Protein AF-Q021H0-F1 (afdb_monomer)

Sequence (237 aa):
MLVILKKLATLLGGALLFTTAAFAQTQTDKGGGNVQPPHAKPQGYSLEKMAELLAQFGTSGNNPQYYPKTPFQVLYGDPSVTTVTGKVCPDPPGGTGILVSGGKTFVVKPGTEFFVPIAGFDDSPPVVGTFPSQSKDAADYVFGTNDYWARGYTIIVDGDTTAVGPEFLAGPVVTPPLSDGGGTHIIQLGVFLTPMTAGTHLVTIQGEIASNSVLLATGLSCIDEKFTYTVQVVPSH

Nearest PDB structures (foldseek):
  7djl-assembly3_B  TM=4.053E-01  e=9.838E-03  Arabidopsis thaliana
  7djl-assembly1_C  TM=3.975E-01  e=1.045E-02  Arabidopsis thaliana
  7djl-assembly2_A  TM=3.915E-01  e=1.111E-02  Arabidopsis thaliana
  4q52-assembly1_D  TM=3.025E-01  e=4.781E-02  Chitinophaga pinensis DSM 2588
  4we2-assembly1_A  TM=3.204E-01  e=2.789E-01  Escherichia coli

Foldseek 3Di:
DVLLLLVPPDDDDDDDDDDDDDDDDDDDDQFFFDWDFQQDQVVHHHLQNVQQLCQQCVNQVNDPVSNGDDLADEWDFDPVFWDKDWDQDVVVGRFIEIEIEGEEEAEAAFFHKHKYFQDKAFPAPPHQDDDDPDLVCVQCQCCNQAGFVKDPKWKAKQNDIDDFHSSQKYDQHAYQQYPNHGTGGMIIRMTIIGTGHADKMKIKIWIKTAHPSCCVRNVGRMYIYIYIYIYHHHYDD

Secondary structure (DSSP, 8-state):
-HHHHHH-SS--------PPP-------S--B-PBPPTT--GGG--HHHHHHHHHHHHHTTS-GGG----SSEE----GGG-EEEEEEETTTTTEEEEEEEEEEEEEE-TT--EEEEEEEEESSSSPPS---SSGGGHHHHHHSTTTT-EEEEEEEETTEEEE--GGGEEEEEE-SPPTTT---EEEEEEEEEPPBPSEEEEEEEEEEE--HHHHHHHS-SEEEEEEEEEEEEPPP-

Mean predicted aligned error: 6.23 Å

pLDDT: mean 89.14, std 18.56, range [30.78, 98.81]

Structure (mmCIF, N/CA/C/O backbone):
data_AF-Q021H0-F1
#
_entry.id   AF-Q021H0-F1
#
loop_
_atom_site.group_PDB
_atom_site.id
_atom_site.type_symbol
_atom_site.label_atom_id
_atom_site.label_alt_id
_atom_site.label_comp_id
_atom_site.label_asym_id
_atom_site.label_entity_id
_atom_site.label_seq_id
_atom_site.pdbx_PDB_ins_code
_atom_site.Cartn_x
_atom_site.Cartn_y
_atom_site.Cartn_z
_atom_site.occupancy
_atom_site.B_iso_or_equiv
_atom_site.auth_seq_id
_atom_site.auth_comp_id
_atom_site.auth_asym_id
_atom_site.auth_atom_id
_atom_site.pdbx_PDB_model_num
ATOM 1 N N . MET A 1 1 ? -1.519 3.054 -6.450 1.00 47.03 1 MET A N 1
ATOM 2 C CA . MET A 1 1 ? -0.576 4.191 -6.341 1.00 47.03 1 MET A CA 1
ATOM 3 C C . MET A 1 1 ? 0.149 4.465 -7.652 1.00 47.03 1 MET A C 1
ATOM 5 O O . MET A 1 1 ? 0.228 5.620 -8.039 1.00 47.03 1 MET A O 1
ATOM 9 N N . LEU A 1 2 ? 0.537 3.436 -8.417 1.00 46.16 2 LEU A N 1
ATOM 10 C CA . LEU A 1 2 ? 0.967 3.592 -9.818 1.00 46.16 2 LEU A CA 1
ATOM 11 C C . LEU A 1 2 ? -0.083 4.312 -10.703 1.00 46.16 2 LEU A C 1
ATOM 13 O O . LEU A 1 2 ? 0.243 5.077 -11.604 1.00 46.16 2 LEU A O 1
ATOM 17 N N . VAL A 1 3 ? -1.361 4.177 -10.345 1.00 46.06 3 VAL A N 1
ATOM 18 C CA . VAL A 1 3 ? -2.510 4.919 -10.901 1.00 46.06 3 VAL A CA 1
ATOM 19 C C . VAL A 1 3 ? -2.402 6.443 -10.696 1.00 46.06 3 VAL A C 1
ATOM 21 O O . VAL A 1 3 ? -2.879 7.218 -11.524 1.00 46.06 3 VAL A O 1
ATOM 24 N N . ILE A 1 4 ? -1.762 6.896 -9.609 1.00 47.94 4 ILE A N 1
ATOM 25 C CA . ILE A 1 4 ? -1.536 8.323 -9.321 1.00 47.94 4 ILE A CA 1
ATOM 26 C C . ILE A 1 4 ? -0.443 8.870 -10.253 1.00 47.94 4 ILE A C 1
ATOM 28 O O . ILE A 1 4 ? -0.600 9.960 -10.796 1.00 47.94 4 ILE A O 1
ATOM 32 N N . LEU A 1 5 ? 0.591 8.075 -10.549 1.00 47.28 5 LEU A N 1
ATOM 33 C CA . LEU A 1 5 ? 1.628 8.415 -11.530 1.00 47.28 5 LEU A CA 1
ATOM 34 C C . LEU A 1 5 ? 1.081 8.549 -12.960 1.00 47.28 5 LEU A C 1
ATOM 36 O O . LEU A 1 5 ? 1.460 9.489 -13.652 1.00 47.28 5 LEU A O 1
ATOM 40 N N . LYS A 1 6 ? 0.119 7.710 -13.382 1.00 47.31 6 LYS A N 1
ATOM 41 C CA . LYS A 1 6 ? -0.535 7.852 -14.703 1.00 47.31 6 LYS A CA 1
ATOM 42 C C . LYS A 1 6 ? -1.321 9.170 -14.861 1.00 47.31 6 LYS A C 1
ATOM 44 O O . LYS A 1 6 ? -1.542 9.611 -15.985 1.00 47.31 6 LYS A O 1
ATOM 49 N N . LYS A 1 7 ? -1.745 9.813 -13.763 1.00 41.22 7 LYS A N 1
ATOM 50 C CA . LYS A 1 7 ? -2.492 11.090 -13.785 1.00 41.22 7 LYS A CA 1
ATOM 51 C C . LYS A 1 7 ? -1.640 12.324 -13.468 1.00 41.22 7 LYS A C 1
ATOM 53 O O . LYS A 1 7 ? -2.107 13.444 -13.668 1.00 41.22 7 LYS A O 1
ATOM 58 N N . LEU A 1 8 ? -0.395 12.151 -13.030 1.00 40.34 8 LEU A N 1
ATOM 59 C CA . LEU A 1 8 ? 0.520 13.243 -12.686 1.00 40.34 8 LEU A CA 1
ATOM 60 C C . LEU A 1 8 ? 1.316 13.723 -13.913 1.00 40.34 8 LEU A C 1
ATOM 62 O O . LEU A 1 8 ? 2.538 13.658 -13.958 1.00 40.34 8 LEU A O 1
ATOM 66 N N . ALA A 1 9 ? 0.604 14.235 -14.921 1.00 33.75 9 ALA A N 1
ATOM 67 C CA . ALA A 1 9 ? 1.199 14.948 -16.059 1.00 33.75 9 ALA A CA 1
ATOM 68 C C . ALA A 1 9 ? 0.943 16.466 -16.022 1.00 33.75 9 ALA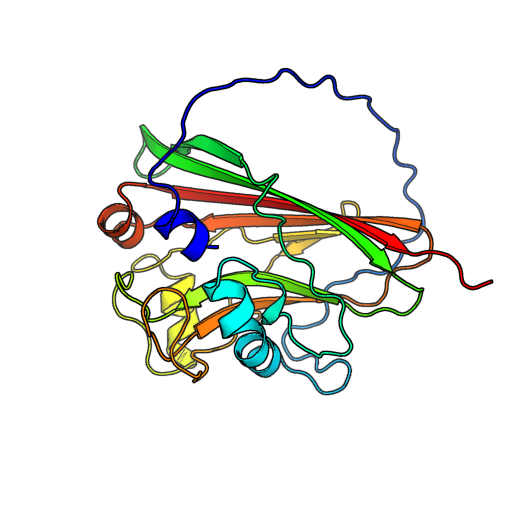 A C 1
ATOM 70 O O . ALA A 1 9 ? 1.206 17.169 -16.997 1.00 33.75 9 ALA A O 1
ATOM 71 N N . THR A 1 10 ? 0.406 17.031 -14.937 1.00 36.72 10 THR A N 1
ATOM 72 C CA . THR A 1 10 ? 0.185 18.483 -14.859 1.00 36.72 10 THR A CA 1
ATOM 73 C C . THR A 1 10 ? 0.193 18.963 -13.411 1.00 36.72 10 THR A C 1
ATOM 75 O O . THR A 1 10 ? -0.495 18.377 -12.586 1.00 36.72 10 THR A O 1
ATOM 78 N N . LEU A 1 11 ? 0.928 20.059 -13.172 1.00 32.53 11 LEU A N 1
ATOM 79 C CA . LEU A 1 11 ? 1.105 20.863 -11.946 1.00 32.53 11 LEU A CA 1
ATOM 80 C C . LEU A 1 11 ? 2.444 20.685 -11.208 1.00 32.53 11 LEU A C 1
ATOM 82 O O . LEU A 1 11 ? 2.622 19.817 -10.363 1.00 32.53 11 LEU A O 1
ATOM 86 N N . LEU A 1 12 ? 3.353 21.627 -11.479 1.00 33.62 12 LEU A N 1
ATOM 87 C CA . LEU A 1 12 ? 4.493 21.992 -10.638 1.00 33.62 12 LEU A CA 1
ATOM 88 C C . LEU A 1 12 ? 4.386 23.491 -10.330 1.00 33.62 12 LEU A C 1
ATOM 90 O O . LEU A 1 12 ? 4.325 24.302 -11.253 1.00 33.62 12 LEU A O 1
ATOM 94 N N . GLY A 1 13 ? 4.387 23.860 -9.047 1.00 30.78 13 GLY A N 1
ATOM 95 C CA . GLY A 1 13 ? 4.574 25.248 -8.619 1.00 30.78 13 GLY A CA 1
ATOM 96 C C . GLY A 1 13 ? 3.986 25.567 -7.247 1.00 30.78 13 GLY A C 1
ATOM 97 O O . GLY A 1 13 ? 2.814 25.909 -7.149 1.00 30.78 13 GLY A O 1
ATOM 98 N N . GLY A 1 14 ? 4.818 25.525 -6.202 1.00 33.00 14 GLY A N 1
ATOM 99 C CA . GLY A 1 14 ? 4.507 26.135 -4.904 1.00 33.00 14 GLY A CA 1
ATOM 100 C C . GLY A 1 14 ? 5.187 25.445 -3.723 1.00 33.00 14 GLY A C 1
ATOM 101 O O . GLY A 1 14 ? 4.711 24.419 -3.253 1.00 33.00 14 GLY A O 1
ATOM 102 N N . ALA A 1 15 ? 6.287 26.014 -3.227 1.00 32.41 15 ALA A N 1
ATOM 103 C CA . ALA A 1 15 ? 6.922 25.581 -1.984 1.00 32.41 15 ALA A CA 1
ATOM 104 C C . ALA A 1 15 ? 6.253 26.275 -0.783 1.00 32.41 15 ALA A C 1
ATOM 106 O O . ALA A 1 15 ? 6.191 27.504 -0.740 1.00 32.41 15 ALA A O 1
ATOM 107 N N . LEU A 1 16 ? 5.783 25.495 0.195 1.00 33.72 16 LEU A N 1
ATOM 108 C CA . LEU A 1 16 ? 5.293 25.982 1.488 1.00 33.72 16 LEU A CA 1
ATOM 109 C C . LEU A 1 16 ? 6.249 25.523 2.600 1.00 33.72 16 LEU A C 1
ATOM 111 O O . LEU A 1 16 ? 6.589 24.344 2.686 1.00 33.72 16 LEU A O 1
ATOM 115 N N . LEU A 1 17 ? 6.675 26.456 3.452 1.00 33.22 17 LEU A N 1
ATOM 116 C CA . LEU A 1 17 ? 7.465 26.192 4.658 1.00 33.22 17 LEU A CA 1
ATOM 117 C C . LEU A 1 17 ? 6.529 25.782 5.804 1.00 33.22 17 LEU A C 1
ATOM 119 O O . LEU A 1 17 ? 5.647 26.553 6.176 1.00 33.22 17 LEU A O 1
ATOM 123 N N . PHE A 1 18 ? 6.751 24.603 6.389 1.00 37.97 18 PHE A N 1
ATOM 124 C CA . PHE A 1 18 ? 6.078 24.156 7.613 1.00 37.97 18 PHE A CA 1
ATOM 125 C C . PHE A 1 18 ? 7.058 24.119 8.790 1.00 37.97 18 PHE A C 1
ATOM 127 O O . PHE A 1 18 ? 8.151 23.563 8.695 1.00 37.97 18 PHE A O 1
ATOM 134 N N . THR A 1 19 ? 6.646 24.702 9.914 1.00 37.91 19 THR A N 1
ATOM 135 C CA . THR A 1 19 ? 7.306 24.625 11.222 1.00 37.91 19 THR A CA 1
ATOM 136 C C . THR A 1 19 ? 6.851 23.368 11.965 1.00 37.91 19 THR A C 1
ATOM 138 O O . THR A 1 19 ? 5.663 23.176 12.213 1.00 37.91 19 THR A O 1
ATOM 141 N N . THR A 1 20 ? 7.789 22.503 12.352 1.00 40.53 20 THR A N 1
ATOM 142 C CA . THR A 1 20 ? 7.505 21.296 13.145 1.00 40.53 20 THR A CA 1
ATOM 143 C C . THR A 1 20 ? 7.608 21.591 14.642 1.00 40.53 20 THR A C 1
ATOM 145 O O . THR A 1 20 ? 8.688 21.921 15.133 1.00 40.53 20 THR A O 1
ATOM 148 N N . ALA A 1 21 ? 6.510 21.430 15.382 1.00 43.81 21 ALA A N 1
ATOM 149 C CA . ALA A 1 21 ? 6.543 21.314 16.839 1.00 43.81 21 ALA A CA 1
ATOM 150 C C . ALA A 1 21 ? 6.910 19.871 17.225 1.00 43.81 21 ALA A C 1
ATOM 152 O O . ALA A 1 21 ? 6.272 18.924 16.765 1.00 43.81 21 ALA A O 1
ATOM 153 N N . ALA A 1 22 ? 7.939 19.699 18.055 1.00 39.03 22 ALA A N 1
ATOM 154 C CA . ALA A 1 22 ? 8.342 18.397 18.576 1.00 39.03 22 ALA A CA 1
ATOM 155 C C . ALA A 1 22 ? 7.484 18.038 19.799 1.00 39.03 22 ALA A C 1
ATOM 157 O O . ALA A 1 22 ? 7.602 18.666 20.850 1.00 39.03 22 ALA A O 1
ATOM 158 N N . PHE A 1 23 ? 6.623 17.029 19.669 1.00 45.00 23 PHE A N 1
ATOM 159 C CA . PHE A 1 23 ? 5.924 16.421 20.799 1.00 45.00 23 PHE A CA 1
ATOM 160 C C . PHE A 1 23 ? 6.751 15.242 21.322 1.00 45.00 23 PHE A C 1
ATOM 162 O O . PHE A 1 23 ? 7.108 14.344 20.562 1.00 45.00 23 PHE A O 1
ATOM 169 N N . ALA A 1 24 ? 7.066 15.247 22.619 1.00 40.59 24 ALA A N 1
ATOM 170 C CA . ALA A 1 24 ? 7.700 14.116 23.286 1.00 40.59 24 ALA A CA 1
ATOM 171 C C . ALA A 1 24 ? 6.700 12.952 23.366 1.00 40.59 24 ALA A C 1
ATOM 173 O O . ALA A 1 24 ? 5.681 13.054 24.048 1.00 40.59 24 ALA A O 1
ATOM 174 N N . GLN A 1 25 ? 6.975 11.859 22.654 1.00 43.19 25 GLN A N 1
ATOM 175 C CA . GLN A 1 25 ? 6.162 10.646 22.706 1.00 43.19 25 GLN A CA 1
ATOM 176 C C . GLN A 1 25 ? 6.599 9.804 23.907 1.00 43.19 25 GLN A C 1
ATOM 178 O O . GLN A 1 25 ? 7.645 9.158 23.887 1.00 43.19 25 GLN A O 1
ATOM 183 N N . THR A 1 26 ? 5.810 9.815 24.978 1.00 44.81 26 THR A N 1
ATOM 184 C CA . THR A 1 26 ? 5.915 8.800 26.029 1.00 44.81 26 THR A CA 1
ATOM 185 C C . THR A 1 26 ? 5.488 7.458 25.441 1.00 44.81 26 THR A C 1
ATOM 187 O O . THR A 1 26 ? 4.325 7.308 25.061 1.00 44.81 26 THR A O 1
ATOM 190 N N . GLN A 1 27 ? 6.423 6.504 25.358 1.00 45.88 27 GLN A N 1
ATOM 191 C CA . GLN A 1 27 ? 6.145 5.107 25.018 1.00 45.88 27 GLN A CA 1
ATOM 192 C C . GLN A 1 27 ? 5.105 4.556 25.998 1.00 45.88 27 GLN A C 1
ATOM 194 O O . GLN A 1 27 ? 5.397 4.272 27.156 1.00 45.88 27 GLN A O 1
ATOM 199 N N . THR A 1 28 ? 3.870 4.490 25.523 1.00 50.62 28 THR A N 1
ATOM 200 C CA . THR A 1 28 ? 2.734 3.857 26.184 1.00 50.62 28 THR A CA 1
ATOM 201 C C . THR A 1 28 ? 2.695 2.400 25.738 1.00 50.62 28 THR A C 1
ATOM 203 O O . THR A 1 28 ? 3.150 2.083 24.637 1.00 50.62 28 THR A O 1
ATOM 206 N N . ASP A 1 29 ? 2.215 1.513 26.612 1.00 56.06 29 ASP A N 1
ATOM 207 C CA . ASP A 1 29 ? 2.011 0.094 26.313 1.00 56.06 29 ASP A CA 1
ATOM 208 C C . ASP A 1 29 ? 1.431 -0.085 24.905 1.00 56.06 29 ASP A C 1
ATOM 210 O O . ASP A 1 29 ? 0.452 0.576 24.561 1.00 56.06 29 ASP A O 1
ATOM 214 N N . LYS A 1 30 ? 2.076 -0.941 24.096 1.00 64.06 30 LYS A N 1
ATOM 215 C CA . LYS A 1 30 ? 1.840 -1.117 22.652 1.00 64.06 30 LYS A CA 1
ATOM 216 C C . LYS A 1 30 ? 0.345 -1.201 22.344 1.00 64.06 30 LYS A C 1
ATOM 218 O O . LYS A 1 30 ? -0.265 -2.262 22.491 1.00 64.06 30 LYS A O 1
ATOM 223 N N . GLY A 1 31 ? -0.235 -0.073 21.939 1.00 78.94 31 GLY A N 1
ATOM 224 C CA . GLY A 1 31 ? -1.674 0.168 21.861 1.00 78.94 31 GLY A CA 1
ATOM 225 C C . GLY A 1 31 ? -2.382 -0.540 20.705 1.00 78.94 31 GLY A C 1
ATOM 226 O O . GLY A 1 31 ? -3.260 0.038 20.076 1.00 78.94 31 GLY A O 1
ATOM 227 N N . GLY A 1 32 ? -2.017 -1.785 20.397 1.00 89.44 32 GLY A N 1
ATOM 228 C CA . GLY A 1 32 ? -2.564 -2.559 19.287 1.00 89.44 32 GLY A CA 1
ATOM 229 C C . GLY A 1 32 ? -1.949 -2.203 17.931 1.00 89.44 32 GLY A C 1
ATOM 230 O O . GLY A 1 32 ? -0.790 -1.815 17.853 1.00 89.44 32 GLY A O 1
ATOM 231 N N . GLY A 1 33 ? -2.701 -2.414 16.846 1.00 94.62 33 GLY A N 1
ATOM 232 C CA . GLY A 1 33 ? -2.217 -2.134 15.487 1.00 94.62 33 GLY A CA 1
ATOM 233 C C . GLY A 1 33 ? -1.095 -3.056 14.987 1.00 94.62 33 GLY A C 1
ATOM 234 O O . GLY A 1 33 ? -0.393 -2.703 14.047 1.00 94.62 33 GLY A O 1
ATOM 235 N N . ASN A 1 34 ? -0.914 -4.237 15.583 1.00 97.12 34 ASN A N 1
ATOM 236 C CA . ASN A 1 34 ? 0.129 -5.176 15.175 1.00 97.12 34 ASN A CA 1
ATOM 237 C C . ASN A 1 34 ? -0.176 -5.767 13.795 1.00 97.12 34 ASN A C 1
ATOM 239 O O . ASN A 1 34 ? -1.318 -6.144 13.520 1.00 97.12 34 ASN A O 1
ATOM 243 N N . VAL A 1 35 ? 0.853 -5.915 12.959 1.00 97.69 35 VAL A N 1
ATOM 244 C CA . VAL A 1 35 ? 0.749 -6.614 11.672 1.00 97.69 35 VAL A CA 1
ATOM 245 C C . VAL A 1 35 ? 0.419 -8.082 11.911 1.00 97.69 35 VAL A C 1
ATOM 247 O O . VAL A 1 35 ? 1.131 -8.780 12.633 1.00 97.69 35 VAL A O 1
ATOM 250 N N . GLN A 1 36 ? -0.670 -8.556 11.311 1.00 98.25 36 GLN A N 1
ATOM 251 C CA . GLN A 1 36 ? -1.047 -9.965 11.383 1.00 98.25 36 GLN A CA 1
ATOM 252 C C . GLN A 1 36 ? -0.204 -10.807 10.409 1.00 98.25 36 GLN A C 1
ATOM 254 O O . GLN A 1 36 ? 0.252 -10.282 9.393 1.00 98.25 36 GLN A O 1
ATOM 259 N N . PRO A 1 37 ? -0.013 -12.117 10.668 1.00 98.44 37 PRO A N 1
ATOM 260 C CA . PRO A 1 37 ? 0.678 -13.003 9.736 1.00 98.44 37 PRO A CA 1
ATOM 261 C C . PRO A 1 37 ? 0.052 -12.972 8.330 1.00 98.44 37 PRO A C 1
ATOM 263 O O . PRO A 1 37 ? -1.166 -12.828 8.217 1.00 98.44 37 PRO A O 1
ATOM 266 N N . PRO A 1 38 ? 0.825 -13.201 7.256 1.00 97.62 38 PRO A N 1
ATOM 267 C CA . PRO A 1 38 ? 0.324 -13.028 5.887 1.00 97.62 38 PRO A CA 1
ATOM 268 C C . PRO A 1 38 ? -0.828 -13.967 5.493 1.00 97.62 38 PRO A C 1
ATOM 270 O O . PRO A 1 38 ? -1.642 -13.648 4.634 1.00 97.62 38 PRO A O 1
ATOM 273 N N . HIS A 1 39 ? -0.932 -15.122 6.153 1.00 97.56 39 HIS A N 1
ATOM 274 C CA . HIS A 1 39 ? -2.003 -16.102 5.953 1.00 97.56 39 HIS A CA 1
ATOM 275 C C . HIS A 1 39 ? -3.187 -15.921 6.921 1.00 97.56 39 HIS A C 1
ATOM 277 O O . HIS A 1 39 ? -4.091 -16.763 6.947 1.00 97.56 39 HIS A O 1
ATOM 283 N N . ALA A 1 40 ? -3.178 -14.871 7.752 1.00 97.69 40 ALA A N 1
ATOM 284 C CA . ALA A 1 40 ? -4.291 -14.560 8.636 1.00 97.69 40 ALA A CA 1
ATOM 285 C C . ALA A 1 40 ? -5.565 -14.294 7.822 1.00 97.69 40 ALA A C 1
ATOM 287 O O . ALA A 1 40 ? -5.527 -13.767 6.710 1.00 97.69 40 ALA A O 1
ATOM 288 N N . LYS A 1 41 ? -6.708 -14.676 8.397 1.00 98.44 41 LYS A N 1
ATOM 289 C CA . LYS A 1 41 ? -8.033 -14.463 7.805 1.00 98.44 41 LYS A CA 1
ATOM 290 C C . LYS A 1 41 ? -8.961 -13.756 8.793 1.00 98.44 41 LYS A C 1
ATOM 292 O O . LYS A 1 41 ? -9.948 -14.366 9.221 1.00 98.44 41 LYS A O 1
ATOM 297 N N . PRO A 1 42 ? -8.646 -12.519 9.222 1.00 97.88 42 PRO A N 1
ATOM 298 C CA . PRO A 1 42 ? -9.518 -11.793 10.137 1.00 97.88 42 PRO A CA 1
ATOM 299 C C . PRO A 1 42 ? -10.907 -11.662 9.507 1.00 97.88 42 PRO A C 1
ATOM 301 O O . PRO A 1 42 ? -11.039 -11.444 8.304 1.00 97.88 42 PRO A O 1
ATOM 304 N N . GLN A 1 43 ? -11.957 -11.918 10.289 1.00 97.69 43 GLN A N 1
ATOM 305 C CA . GLN A 1 43 ? -13.347 -11.968 9.804 1.00 97.69 43 GLN A CA 1
ATOM 306 C C . GLN A 1 43 ? -13.575 -12.870 8.566 1.00 97.69 43 GLN A C 1
ATOM 308 O O . GLN A 1 43 ? -14.542 -12.681 7.830 1.00 97.69 43 GLN A O 1
ATOM 313 N N . GLY A 1 44 ? -12.683 -13.832 8.296 1.00 98.06 44 GLY A N 1
ATOM 314 C CA . GLY A 1 44 ? -12.733 -14.693 7.112 1.00 98.06 44 GLY A CA 1
ATOM 315 C C . GLY A 1 44 ? -12.172 -14.092 5.812 1.00 98.06 44 GLY A C 1
ATOM 316 O O . GLY A 1 44 ? -12.281 -14.742 4.774 1.00 98.06 44 GLY A O 1
ATOM 317 N N . TYR A 1 45 ? -11.559 -12.903 5.831 1.00 98.56 45 TYR A N 1
ATOM 318 C CA . TYR A 1 45 ? -11.000 -12.252 4.636 1.00 98.56 45 TYR A CA 1
ATOM 319 C C . TYR A 1 45 ? -9.513 -12.567 4.467 1.00 98.56 45 TYR A C 1
ATOM 321 O O . TYR A 1 45 ? -8.734 -12.350 5.387 1.00 98.56 45 TYR A O 1
ATOM 329 N N . SER A 1 46 ? -9.107 -13.039 3.286 1.00 98.62 46 SER A N 1
ATOM 330 C CA . SER A 1 46 ? -7.690 -13.190 2.917 1.00 98.62 46 SER A CA 1
ATOM 331 C C . SER A 1 46 ? -7.159 -11.950 2.189 1.00 98.62 46 SER A C 1
ATOM 333 O O . SER A 1 46 ? -7.936 -11.070 1.800 1.00 98.62 46 SER A O 1
ATOM 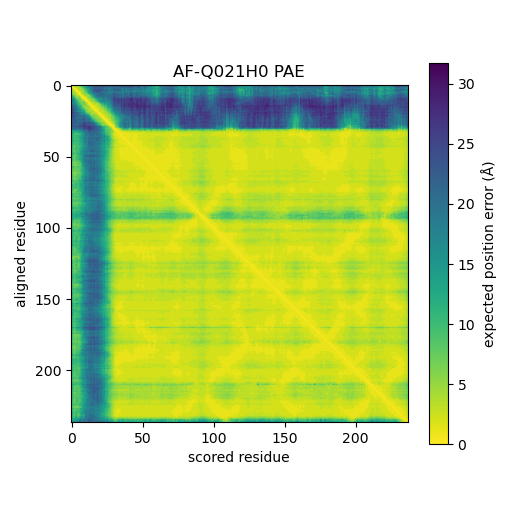335 N N . LEU A 1 47 ? -5.844 -11.900 1.956 1.00 98.62 47 LEU A N 1
ATOM 336 C CA . LEU A 1 47 ? -5.219 -10.844 1.155 1.00 98.62 47 LEU A CA 1
ATOM 337 C C . LEU A 1 47 ? -5.770 -10.822 -0.282 1.00 98.62 47 LEU A C 1
ATOM 339 O O . LEU A 1 47 ? -6.079 -9.749 -0.791 1.00 98.62 47 LEU A O 1
ATOM 343 N N . GLU A 1 48 ? -5.993 -11.982 -0.912 1.00 98.62 48 GLU A N 1
ATOM 344 C CA . GLU A 1 48 ? -6.594 -12.076 -2.253 1.00 98.62 48 GLU A CA 1
ATOM 345 C C . GLU A 1 48 ? -8.016 -11.533 -2.281 1.00 98.62 48 GLU A C 1
ATOM 347 O O . GLU A 1 48 ? -8.381 -10.819 -3.217 1.00 98.62 48 GLU A O 1
ATOM 352 N N . LYS A 1 49 ? -8.814 -11.807 -1.238 1.00 98.50 49 LYS A N 1
ATOM 353 C CA . LYS A 1 49 ? -10.168 -11.256 -1.182 1.00 98.50 49 LYS A CA 1
ATOM 354 C C . LYS A 1 49 ? -10.146 -9.736 -1.043 1.00 98.50 49 LYS A C 1
ATOM 356 O O . LYS A 1 49 ? -10.965 -9.057 -1.660 1.00 98.50 49 LYS A O 1
ATOM 361 N N . MET A 1 50 ? -9.215 -9.195 -0.257 1.00 98.69 50 MET A N 1
ATOM 362 C CA . MET A 1 50 ? -9.048 -7.746 -0.139 1.00 98.69 50 MET A CA 1
ATOM 363 C C . MET A 1 50 ? -8.536 -7.119 -1.439 1.00 98.69 50 MET A C 1
ATOM 365 O O . MET A 1 50 ? -9.038 -6.063 -1.814 1.00 98.69 50 MET A O 1
ATOM 369 N N . ALA A 1 51 ? -7.619 -7.777 -2.156 1.00 98.56 51 ALA A N 1
ATOM 370 C CA . ALA A 1 51 ? -7.140 -7.338 -3.467 1.00 98.56 51 ALA A CA 1
ATOM 371 C C . ALA A 1 51 ? -8.290 -7.221 -4.484 1.00 98.56 51 ALA A C 1
ATOM 373 O O . ALA A 1 51 ? -8.442 -6.182 -5.122 1.00 98.56 51 ALA A O 1
ATOM 374 N N . GLU A 1 52 ? -9.153 -8.241 -4.566 1.00 98.44 52 GLU A N 1
ATOM 375 C CA . GLU A 1 52 ? -10.352 -8.239 -5.420 1.00 98.44 52 GLU A CA 1
ATOM 376 C C . GLU A 1 52 ? -11.279 -7.055 -5.097 1.00 98.44 52 GLU A C 1
ATOM 378 O O . GLU A 1 52 ? -11.678 -6.295 -5.980 1.00 98.44 52 GLU A O 1
ATOM 383 N N . LEU A 1 53 ? -11.612 -6.884 -3.812 1.00 98.50 53 LEU A N 1
ATOM 384 C CA . LEU A 1 53 ? -12.561 -5.869 -3.351 1.00 98.50 53 LEU A CA 1
ATOM 385 C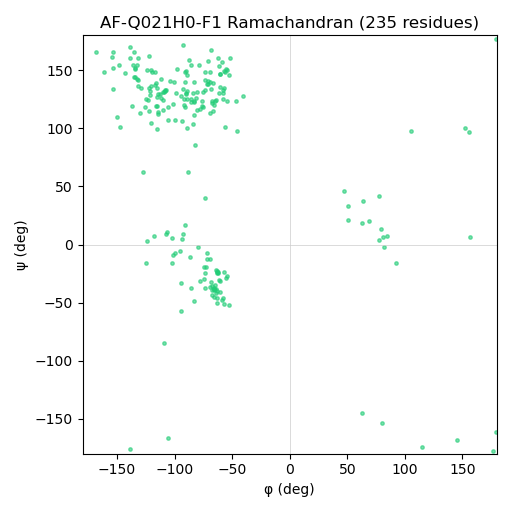 C . LEU A 1 53 ? -12.023 -4.444 -3.521 1.00 98.50 53 LEU A C 1
ATOM 387 O O . LEU A 1 53 ? -12.801 -3.521 -3.761 1.00 98.50 53 LEU A O 1
ATOM 391 N N . LEU A 1 54 ? -10.709 -4.254 -3.394 1.00 98.38 54 LEU A N 1
ATOM 392 C CA . LEU A 1 54 ? -10.064 -2.949 -3.518 1.00 98.38 54 LEU A CA 1
ATOM 393 C C . LEU A 1 54 ? -9.694 -2.577 -4.951 1.00 98.38 54 LEU A C 1
ATOM 395 O O . LEU A 1 54 ? -9.376 -1.413 -5.181 1.00 98.38 54 LEU A O 1
ATOM 399 N N . ALA A 1 55 ? -9.766 -3.502 -5.909 1.00 98.06 55 ALA A N 1
ATOM 400 C CA . ALA A 1 55 ? -9.276 -3.283 -7.266 1.00 98.06 55 ALA A CA 1
ATOM 401 C C . ALA A 1 55 ? -9.839 -2.010 -7.919 1.00 98.06 55 ALA A C 1
ATOM 403 O O . ALA A 1 55 ? -9.086 -1.140 -8.362 1.00 98.06 55 ALA A O 1
ATOM 404 N N . GLN A 1 56 ? -11.165 -1.842 -7.910 1.00 98.06 56 GLN A N 1
ATOM 405 C CA . GLN A 1 56 ? -11.823 -0.653 -8.474 1.00 98.06 56 GLN A CA 1
ATOM 406 C C . GLN A 1 56 ? -11.558 0.608 -7.644 1.00 98.06 56 GLN A C 1
ATOM 408 O O . GLN A 1 56 ? -11.373 1.698 -8.188 1.00 98.06 56 GLN A O 1
ATOM 413 N N . PHE A 1 57 ? -11.490 0.479 -6.319 1.00 97.81 57 PHE A N 1
ATOM 414 C CA . PHE A 1 57 ? -11.174 1.604 -5.445 1.00 97.81 57 PHE A CA 1
ATOM 415 C C . PHE A 1 57 ? -9.766 2.150 -5.713 1.00 97.81 57 PHE A C 1
ATOM 417 O O . PHE A 1 57 ? -9.611 3.344 -5.964 1.00 97.81 57 PHE A O 1
ATOM 424 N N . GLY A 1 58 ? -8.755 1.281 -5.752 1.00 96.38 58 GLY A N 1
ATOM 425 C CA . GLY A 1 58 ? -7.370 1.665 -6.012 1.00 96.38 58 GLY A CA 1
ATOM 426 C C . GLY A 1 58 ? -7.154 2.208 -7.428 1.00 96.38 58 GLY A C 1
ATOM 427 O O . GLY A 1 58 ? -6.540 3.264 -7.592 1.00 96.38 58 GLY A O 1
ATOM 428 N N . THR A 1 59 ? -7.705 1.540 -8.448 1.00 96.50 59 THR A N 1
ATOM 429 C CA . THR A 1 59 ? -7.533 1.932 -9.867 1.00 96.50 59 THR A CA 1
ATOM 430 C C . THR A 1 59 ? -8.347 3.157 -10.271 1.00 96.50 59 THR A C 1
ATOM 432 O O . THR A 1 59 ? -7.999 3.872 -11.204 1.00 96.50 59 THR A O 1
ATOM 435 N N . SER A 1 60 ? -9.388 3.512 -9.523 1.00 95.94 60 SER A N 1
ATOM 436 C CA . SER A 1 60 ? -10.115 4.768 -9.750 1.00 95.94 60 SER A CA 1
ATOM 437 C C . SER A 1 60 ? -9.431 6.007 -9.157 1.00 95.94 60 SER A C 1
ATOM 439 O O . SER A 1 60 ? -9.929 7.122 -9.336 1.00 95.94 60 SER A O 1
ATOM 441 N N . GLY A 1 61 ? -8.297 5.842 -8.463 1.00 93.56 61 GLY A N 1
ATOM 442 C CA . GLY A 1 61 ? -7.653 6.916 -7.705 1.00 93.56 61 GLY A CA 1
ATOM 443 C C . GLY A 1 61 ? -8.357 7.193 -6.376 1.00 93.56 61 GLY A C 1
ATOM 444 O O . GLY A 1 61 ? -8.540 8.352 -6.011 1.00 93.56 61 GLY A O 1
ATOM 445 N N . ASN A 1 62 ? -8.766 6.134 -5.669 1.00 95.62 62 ASN A N 1
ATOM 446 C CA . ASN A 1 62 ? -9.478 6.183 -4.389 1.00 95.62 62 ASN A CA 1
ATOM 447 C C . ASN A 1 62 ? -10.861 6.854 -4.479 1.00 95.62 62 ASN A C 1
ATOM 449 O O . ASN A 1 62 ? -11.271 7.562 -3.555 1.00 95.62 62 ASN A O 1
ATOM 453 N N . ASN A 1 63 ? -11.600 6.642 -5.577 1.00 95.62 63 ASN A N 1
ATOM 454 C CA . ASN A 1 63 ? -12.945 7.199 -5.723 1.00 95.62 63 ASN A CA 1
ATOM 455 C C . ASN A 1 63 ? -13.902 6.569 -4.685 1.00 95.62 63 ASN A C 1
ATOM 457 O O . ASN A 1 63 ? -14.128 5.355 -4.733 1.00 95.62 63 ASN A O 1
ATOM 461 N N . PRO A 1 64 ? -14.518 7.362 -3.783 1.00 96.12 64 PRO A N 1
ATOM 462 C CA . PRO A 1 64 ? -15.368 6.840 -2.713 1.00 96.12 64 PRO A CA 1
ATOM 463 C C . PRO A 1 64 ? -16.552 5.982 -3.175 1.00 96.12 64 PRO A C 1
ATOM 465 O O . PRO A 1 64 ? -17.010 5.141 -2.407 1.00 96.12 64 PRO A O 1
ATOM 468 N N . GLN A 1 65 ? -17.035 6.138 -4.416 1.00 97.50 65 GLN A N 1
ATOM 469 C CA . GLN A 1 65 ? -18.126 5.303 -4.941 1.00 97.50 65 GLN A CA 1
ATOM 470 C C . GLN A 1 65 ? -17.762 3.811 -5.017 1.00 97.50 65 GLN A C 1
ATOM 472 O O . GLN A 1 65 ? -18.647 2.959 -4.989 1.00 97.50 65 GLN A O 1
ATOM 477 N N . TYR A 1 66 ? -16.465 3.502 -5.113 1.00 97.69 66 TYR A N 1
ATOM 478 C CA . TYR A 1 66 ? -15.939 2.140 -5.180 1.00 97.69 66 TYR A CA 1
ATOM 479 C C . TYR A 1 66 ? -15.358 1.664 -3.847 1.00 97.69 66 TYR A C 1
ATOM 481 O O . TYR A 1 66 ? -14.774 0.586 -3.799 1.00 97.69 66 TYR A O 1
ATOM 489 N N . TYR A 1 67 ? -15.490 2.445 -2.769 1.00 98.00 67 TYR A N 1
ATOM 490 C CA . TYR A 1 67 ? -14.977 2.049 -1.461 1.00 98.00 67 TYR A CA 1
ATOM 491 C C . TYR A 1 67 ? -15.605 0.710 -1.032 1.00 98.00 67 TYR A C 1
ATOM 493 O O . TYR A 1 67 ? -16.838 0.587 -1.020 1.00 98.00 67 TYR A O 1
ATOM 501 N N . PRO A 1 68 ? -14.799 -0.313 -0.698 1.00 97.56 68 PRO A N 1
ATOM 502 C CA . PRO A 1 68 ? -15.326 -1.653 -0.515 1.00 97.56 68 PRO A CA 1
ATOM 503 C C . PRO A 1 68 ? -16.119 -1.768 0.787 1.00 97.56 68 PRO A C 1
ATOM 505 O O . PRO A 1 68 ? -15.747 -1.239 1.836 1.00 97.56 68 PRO A O 1
ATOM 508 N N . LYS A 1 69 ? -17.216 -2.524 0.733 1.00 97.94 69 LYS A N 1
ATOM 509 C CA . LYS A 1 69 ? -18.029 -2.854 1.908 1.00 97.94 69 LYS A CA 1
ATOM 510 C C . LYS A 1 69 ? -17.395 -4.031 2.649 1.00 97.94 69 LYS A C 1
ATOM 512 O O . LYS A 1 69 ? -17.747 -5.179 2.399 1.00 97.94 69 LYS A O 1
ATOM 517 N N . THR A 1 70 ? -16.448 -3.739 3.534 1.00 98.19 70 THR A N 1
ATOM 518 C CA . THR A 1 70 ? -15.743 -4.731 4.367 1.00 98.19 70 THR A CA 1
ATOM 519 C C . THR A 1 70 ? -15.918 -4.392 5.851 1.00 98.19 70 THR A C 1
ATOM 521 O O . THR A 1 70 ? -16.258 -3.247 6.157 1.00 98.19 70 THR A O 1
ATOM 524 N N . PRO A 1 71 ? -15.683 -5.331 6.787 1.00 98.25 71 PRO A N 1
ATOM 525 C CA . PRO A 1 71 ? -15.676 -5.010 8.215 1.00 98.25 71 PRO A CA 1
ATOM 526 C C . PRO A 1 71 ? -14.448 -4.186 8.645 1.00 98.25 71 PRO A C 1
ATOM 528 O O . PRO A 1 71 ? -14.395 -3.734 9.785 1.00 98.25 71 PRO A O 1
ATOM 531 N N . PHE A 1 72 ? -13.469 -3.988 7.757 1.00 98.56 72 PHE A N 1
ATOM 532 C CA . PHE A 1 72 ? -12.233 -3.273 8.053 1.00 98.56 72 PHE A CA 1
ATOM 533 C C . PHE A 1 72 ? -12.342 -1.781 7.759 1.00 98.56 72 PHE A C 1
ATOM 535 O O . PHE A 1 72 ? -12.951 -1.356 6.771 1.00 98.56 72 PHE A O 1
ATOM 542 N N . GLN A 1 73 ? -11.620 -0.985 8.544 1.00 98.62 73 GLN A N 1
ATOM 543 C CA . GLN A 1 73 ? -11.210 0.338 8.098 1.00 98.62 73 GLN A CA 1
ATOM 544 C C . GLN A 1 73 ? -10.022 0.196 7.133 1.00 98.62 73 GLN A C 1
ATOM 546 O O . GLN A 1 73 ? -8.940 -0.241 7.524 1.00 98.62 73 GLN A O 1
ATOM 551 N N . VAL A 1 74 ? -10.207 0.592 5.872 1.00 98.56 74 VAL A N 1
ATOM 552 C CA . VAL A 1 74 ? -9.126 0.624 4.877 1.00 98.56 74 VAL A CA 1
ATOM 553 C C . VAL A 1 74 ? -8.343 1.925 5.041 1.00 98.56 74 VAL A C 1
ATOM 555 O O . VAL A 1 74 ? -8.933 3.008 4.969 1.00 98.56 74 VAL A O 1
ATOM 558 N N . LEU A 1 75 ? -7.030 1.835 5.261 1.00 98.31 75 LEU A N 1
ATOM 559 C CA . LEU A 1 75 ? -6.152 3.005 5.371 1.00 98.31 75 LEU A CA 1
ATOM 560 C C . LEU A 1 75 ? -5.622 3.395 3.988 1.00 98.31 75 LEU A C 1
ATOM 562 O O . LEU A 1 75 ? -4.706 2.772 3.466 1.00 98.31 75 LEU A O 1
ATOM 566 N N . TYR A 1 76 ? -6.223 4.413 3.375 1.00 97.25 76 TYR A N 1
ATOM 567 C CA . TYR A 1 76 ? -5.862 4.900 2.042 1.00 97.25 76 TYR A CA 1
ATOM 568 C C . TYR A 1 76 ? -5.430 6.371 2.060 1.00 97.25 76 TYR A C 1
ATOM 570 O O . TYR A 1 76 ? -5.890 7.160 2.888 1.00 97.25 76 TYR A O 1
ATOM 578 N N . GLY A 1 77 ? -4.544 6.747 1.133 1.00 94.88 77 GLY A N 1
ATOM 579 C CA . GLY A 1 77 ? -4.072 8.126 0.988 1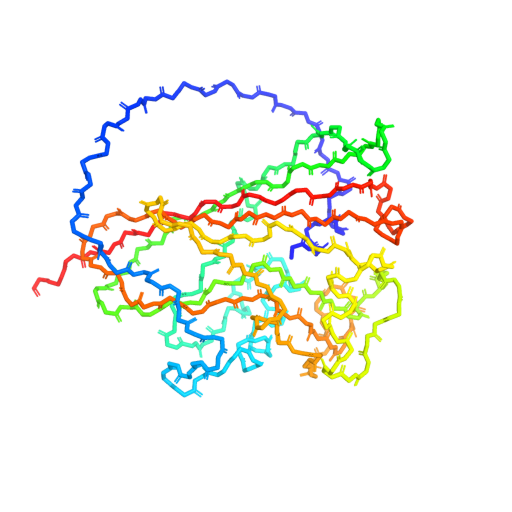.00 94.88 77 GLY A CA 1
ATOM 580 C C . GLY A 1 77 ? -5.144 9.050 0.413 1.00 94.88 77 GLY A C 1
ATOM 581 O O . GLY A 1 77 ? -5.853 8.679 -0.526 1.00 94.88 77 GLY A O 1
ATOM 582 N N . ASP A 1 78 ? -5.251 10.260 0.958 1.00 93.81 78 ASP A N 1
ATOM 583 C CA . ASP A 1 78 ? -6.089 11.302 0.377 1.00 93.81 78 ASP A CA 1
ATOM 584 C C . ASP A 1 78 ? -5.336 11.977 -0.791 1.00 93.81 78 ASP A C 1
ATOM 586 O O . ASP A 1 78 ? -4.281 12.591 -0.580 1.00 93.81 78 ASP A O 1
ATOM 590 N N . PRO A 1 79 ? -5.837 11.863 -2.037 1.00 90.69 79 PRO A N 1
ATOM 591 C CA . PRO A 1 79 ? -5.161 12.433 -3.198 1.00 90.69 79 PRO A CA 1
ATOM 592 C C . PRO A 1 79 ? -5.075 13.965 -3.145 1.00 90.69 79 PRO A C 1
ATOM 594 O O . PRO A 1 79 ? -4.190 14.529 -3.779 1.00 90.69 79 PRO A O 1
ATOM 597 N N . SER A 1 80 ? -5.939 14.645 -2.381 1.00 92.69 80 SER A N 1
ATOM 598 C CA . SER A 1 80 ? -5.938 16.112 -2.269 1.00 92.69 80 SER A CA 1
ATOM 599 C C . SER A 1 80 ? -4.772 16.674 -1.448 1.00 92.69 80 SER A C 1
ATOM 601 O O . SER A 1 80 ? -4.432 17.846 -1.590 1.00 92.69 80 SER A O 1
ATOM 603 N N . VAL A 1 81 ? -4.136 15.838 -0.622 1.00 93.00 81 VAL A N 1
ATOM 604 C CA . VAL A 1 81 ? -2.970 16.195 0.210 1.00 93.00 81 VAL A CA 1
ATOM 605 C C . VAL A 1 81 ? -1.727 15.384 -0.153 1.00 93.00 81 VAL A C 1
ATOM 607 O O . VAL A 1 81 ? -0.714 15.445 0.541 1.00 93.00 81 VAL A O 1
ATOM 610 N N . THR A 1 82 ? -1.798 14.602 -1.231 1.00 94.50 82 THR A N 1
ATOM 611 C CA . THR A 1 82 ? -0.646 13.862 -1.741 1.00 94.50 82 THR A CA 1
ATOM 612 C C . THR A 1 82 ? 0.311 14.831 -2.425 1.00 94.50 82 THR A C 1
ATOM 614 O O . THR A 1 82 ? -0.089 15.665 -3.234 1.00 94.50 82 THR A O 1
ATOM 617 N N . THR A 1 83 ? 1.592 14.712 -2.105 1.00 95.44 83 THR A N 1
ATOM 618 C CA . THR A 1 83 ? 2.670 15.523 -2.661 1.00 95.44 83 THR A CA 1
ATOM 619 C C . THR A 1 83 ? 3.644 14.641 -3.422 1.00 95.44 83 THR A C 1
ATOM 621 O O . THR A 1 83 ? 3.852 13.474 -3.084 1.00 95.44 83 THR A O 1
ATOM 624 N N . VAL A 1 84 ? 4.244 15.219 -4.458 1.00 95.56 84 VAL A N 1
ATOM 625 C CA . VAL A 1 84 ? 5.292 14.585 -5.252 1.00 95.56 84 VAL A CA 1
ATOM 626 C C . VAL A 1 84 ? 6.488 15.518 -5.267 1.00 95.56 84 VAL A C 1
ATOM 628 O O . VAL A 1 84 ? 6.391 16.653 -5.732 1.00 95.56 84 VAL A O 1
ATOM 631 N N . THR A 1 85 ? 7.611 15.054 -4.733 1.00 97.12 85 THR A N 1
ATOM 632 C CA . THR A 1 85 ? 8.864 15.811 -4.711 1.00 97.12 85 THR A CA 1
ATOM 633 C C . THR A 1 85 ? 9.918 15.088 -5.530 1.00 97.12 85 THR A C 1
ATOM 635 O O . THR A 1 85 ? 10.010 13.865 -5.496 1.00 97.12 85 THR A O 1
ATOM 638 N N . GLY A 1 86 ? 10.711 15.831 -6.302 1.00 96.31 86 GLY A N 1
ATOM 639 C CA . GLY A 1 86 ? 11.836 15.244 -7.028 1.00 96.31 86 GLY A CA 1
ATOM 640 C C . GLY A 1 86 ? 12.909 14.747 -6.058 1.00 96.31 86 GLY A C 1
ATOM 641 O O . GLY A 1 86 ? 13.230 15.434 -5.086 1.00 96.31 86 GLY A O 1
ATOM 642 N N . LYS A 1 87 ? 13.488 13.579 -6.338 1.00 95.88 87 LYS A N 1
ATOM 643 C CA . LYS A 1 87 ? 14.668 13.046 -5.644 1.00 95.88 87 LYS A CA 1
ATOM 644 C C . LYS A 1 87 ? 15.708 12.555 -6.646 1.00 95.88 87 LYS A C 1
ATOM 646 O O . LYS A 1 87 ? 15.402 12.275 -7.802 1.00 95.88 87 LYS A O 1
ATOM 651 N N . VAL A 1 88 ? 16.942 12.425 -6.174 1.00 95.19 88 VAL A N 1
ATOM 652 C CA . VAL A 1 88 ? 18.000 11.724 -6.905 1.00 95.19 88 VAL A CA 1
ATOM 653 C C . VAL A 1 88 ? 17.965 10.256 -6.496 1.00 95.19 88 VAL A C 1
ATOM 655 O O . VAL A 1 88 ? 17.944 9.942 -5.304 1.00 95.19 88 VAL A O 1
ATOM 658 N N . CYS A 1 89 ? 17.938 9.366 -7.478 1.00 93.19 89 CYS A N 1
ATOM 659 C CA . CYS A 1 89 ? 18.007 7.930 -7.268 1.00 93.19 89 CYS A CA 1
ATOM 660 C C . CYS A 1 89 ? 19.464 7.486 -7.112 1.00 93.19 89 CYS A C 1
ATOM 662 O O . CYS A 1 89 ? 20.342 7.979 -7.831 1.00 93.19 89 CYS A O 1
ATOM 664 N N . PRO A 1 90 ? 19.739 6.552 -6.190 1.00 88.81 90 PRO A N 1
ATOM 665 C CA . PRO A 1 90 ? 21.079 6.006 -6.020 1.00 88.81 90 PRO A CA 1
ATOM 666 C C . PRO A 1 90 ? 21.473 5.051 -7.156 1.00 88.81 90 PRO A C 1
ATOM 668 O O . PRO A 1 90 ? 22.664 4.885 -7.407 1.00 88.81 90 PRO A O 1
ATOM 671 N N . ASP A 1 91 ? 20.494 4.446 -7.837 1.00 83.94 91 ASP A N 1
ATOM 672 C CA . ASP A 1 91 ? 20.708 3.463 -8.899 1.00 83.94 91 ASP A CA 1
ATOM 673 C C . ASP A 1 91 ? 19.763 3.712 -10.098 1.00 83.94 91 ASP A C 1
ATOM 675 O O . ASP A 1 91 ? 18.542 3.700 -9.911 1.00 83.94 91 ASP A O 1
ATOM 679 N N . PRO A 1 92 ? 20.295 3.974 -11.309 1.00 85.06 92 PRO A N 1
ATOM 680 C CA . PRO A 1 92 ? 21.698 4.306 -11.567 1.00 85.06 92 PRO A CA 1
ATOM 681 C C . PRO A 1 92 ? 22.102 5.604 -10.838 1.00 85.06 92 PRO A C 1
ATOM 683 O O . PRO A 1 92 ? 21.244 6.461 -10.600 1.00 85.06 92 PRO A O 1
ATOM 686 N N . PRO A 1 93 ? 23.391 5.800 -10.498 1.00 88.19 93 PRO A N 1
ATOM 687 C CA . PRO A 1 93 ? 23.847 7.021 -9.839 1.00 88.19 93 PRO A CA 1
ATOM 688 C C . PRO A 1 93 ? 23.461 8.278 -10.624 1.00 88.19 93 PRO A C 1
ATOM 690 O O . PRO A 1 93 ? 23.821 8.430 -11.791 1.00 88.19 93 PRO A O 1
ATOM 693 N N . GLY A 1 94 ? 22.736 9.190 -9.972 1.00 87.50 94 GLY A N 1
ATOM 694 C CA . GLY A 1 94 ? 22.246 10.417 -10.608 1.00 87.50 94 GLY A CA 1
ATOM 695 C C . GLY A 1 94 ? 20.925 10.251 -11.365 1.00 87.50 94 GLY A C 1
ATOM 696 O O . GLY A 1 94 ? 20.489 11.195 -12.024 1.00 87.50 94 GLY A O 1
ATOM 697 N N . GLY A 1 95 ? 20.276 9.086 -11.268 1.00 91.44 95 GLY A N 1
ATOM 698 C CA . GLY A 1 95 ? 18.939 8.862 -11.806 1.00 91.44 95 GLY A CA 1
ATOM 699 C C . GLY A 1 95 ? 17.923 9.855 -11.238 1.00 91.44 95 GLY A C 1
ATOM 700 O O . GLY A 1 95 ? 18.047 10.320 -10.104 1.00 91.44 95 GLY A O 1
ATOM 701 N N . THR A 1 96 ? 16.908 10.197 -12.029 1.00 95.38 96 THR A N 1
ATOM 702 C CA . THR A 1 96 ? 15.814 11.067 -11.573 1.00 95.38 96 THR A CA 1
ATOM 703 C C . THR A 1 96 ? 14.716 10.207 -10.976 1.00 95.38 96 THR A C 1
ATOM 705 O O . THR A 1 96 ? 14.279 9.246 -11.602 1.00 95.38 96 THR A O 1
ATOM 708 N N . GLY A 1 97 ? 14.250 10.554 -9.785 1.00 95.56 97 GLY A N 1
ATOM 709 C CA . GLY A 1 97 ? 13.127 9.886 -9.149 1.00 95.56 97 GLY A CA 1
ATOM 710 C C . GLY A 1 97 ? 12.195 10.859 -8.472 1.00 95.56 97 GLY A C 1
ATOM 711 O O . GLY A 1 97 ? 12.378 12.079 -8.516 1.00 95.56 97 GLY A O 1
ATOM 712 N N . ILE A 1 98 ? 11.200 10.294 -7.807 1.00 96.69 98 ILE A N 1
ATOM 713 C CA . ILE A 1 98 ? 10.265 11.054 -6.987 1.00 96.69 98 ILE A CA 1
ATOM 714 C C . ILE A 1 98 ? 10.081 10.400 -5.623 1.00 96.69 98 ILE A C 1
ATOM 716 O O . ILE A 1 98 ? 10.235 9.191 -5.481 1.00 96.69 98 ILE A O 1
ATOM 720 N N . LEU A 1 99 ? 9.715 11.207 -4.637 1.00 96.81 99 LEU A N 1
ATOM 721 C CA . LEU A 1 99 ? 9.084 10.763 -3.407 1.00 96.81 99 LEU A CA 1
ATOM 722 C C . LEU A 1 99 ? 7.608 11.150 -3.476 1.00 96.81 99 LEU A C 1
ATOM 724 O O . LEU A 1 99 ? 7.265 12.332 -3.545 1.00 96.81 99 LEU A O 1
ATOM 728 N N . VAL A 1 100 ? 6.743 10.145 -3.445 1.00 96.50 100 VAL A N 1
ATOM 729 C CA . VAL A 1 100 ? 5.304 10.316 -3.276 1.00 96.50 100 VAL A CA 1
ATOM 730 C C . VAL A 1 100 ? 5.003 10.224 -1.789 1.00 96.50 100 VAL A C 1
ATOM 732 O O . VAL A 1 100 ? 5.272 9.205 -1.151 1.00 96.50 100 VAL A O 1
ATOM 735 N N . SER A 1 101 ? 4.441 11.289 -1.222 1.00 97.19 101 SER A N 1
ATOM 736 C CA . SER A 1 101 ? 4.078 11.302 0.192 1.00 97.19 101 SER A CA 1
ATOM 737 C C . SER A 1 101 ? 2.694 11.867 0.442 1.00 97.19 101 SER A C 1
ATOM 739 O O . SER A 1 101 ? 2.191 12.682 -0.325 1.00 97.19 101 SER A O 1
ATOM 741 N N . GLY A 1 102 ? 2.058 11.429 1.519 1.00 96.44 102 GLY A N 1
ATOM 742 C CA . GLY A 1 102 ? 0.708 11.857 1.849 1.00 96.44 102 GLY A CA 1
ATOM 743 C C . GLY A 1 102 ? 0.197 11.190 3.112 1.00 96.44 102 GLY A C 1
ATOM 744 O O . GLY A 1 102 ? 0.958 10.667 3.924 1.00 96.44 102 GLY A O 1
ATOM 745 N N . GLY A 1 103 ? -1.117 11.202 3.276 1.00 96.19 103 GLY A N 1
ATOM 746 C CA . GLY A 1 103 ? -1.746 10.662 4.466 1.00 96.19 103 GLY A CA 1
ATOM 747 C C . GLY A 1 103 ? -3.244 10.866 4.456 1.00 96.19 103 GLY A C 1
ATOM 748 O O . GLY A 1 103 ? -3.812 11.380 3.492 1.00 96.19 103 GLY A O 1
ATOM 749 N N . LYS A 1 104 ? -3.879 10.439 5.542 1.00 97.12 104 LYS A N 1
ATOM 750 C CA . LYS A 1 104 ? -5.278 10.724 5.849 1.00 97.12 104 LYS A CA 1
ATOM 751 C C . LYS A 1 104 ? -5.524 10.479 7.337 1.00 97.12 104 LYS A C 1
ATOM 753 O O . LYS A 1 104 ? -4.900 9.598 7.930 1.00 97.12 104 LYS A O 1
ATOM 758 N N . THR A 1 105 ? -6.441 11.241 7.925 1.00 98.31 105 THR A N 1
ATOM 759 C CA . THR A 1 105 ? -6.939 10.984 9.280 1.00 98.31 105 THR A CA 1
ATOM 760 C C . THR A 1 105 ? -8.195 10.119 9.230 1.00 98.31 105 THR A C 1
ATOM 762 O O . THR A 1 105 ? -9.118 10.390 8.459 1.00 98.31 105 THR A O 1
ATOM 765 N N . PHE A 1 106 ? -8.243 9.100 10.081 1.00 98.31 106 PHE A N 1
ATOM 766 C CA . PHE A 1 106 ? -9.379 8.205 10.268 1.00 98.31 106 PHE A CA 1
ATOM 767 C C . PHE A 1 106 ? -9.851 8.286 11.715 1.00 98.31 106 PHE A C 1
ATOM 769 O O . PHE A 1 106 ? -9.031 8.271 12.628 1.00 98.31 106 PHE A O 1
ATOM 776 N N . VAL A 1 107 ? -11.164 8.346 11.927 1.00 98.06 107 VAL A N 1
ATOM 777 C CA . VAL A 1 107 ? -11.779 8.315 13.260 1.00 98.06 107 VAL A CA 1
ATOM 778 C C . VAL A 1 107 ? -12.606 7.041 13.359 1.00 98.06 107 VAL A C 1
ATOM 780 O O . VAL A 1 107 ? -13.519 6.840 12.559 1.00 98.06 107 VAL A O 1
ATOM 783 N N . VAL A 1 108 ? -12.271 6.167 14.305 1.00 97.94 108 VAL A N 1
ATOM 784 C CA . VAL A 1 108 ? -12.851 4.822 14.421 1.00 97.94 108 VAL A CA 1
ATOM 785 C C . VAL A 1 108 ? -13.227 4.490 15.863 1.00 97.94 108 VAL A C 1
ATOM 787 O O . VAL A 1 108 ? -12.824 5.168 16.808 1.00 97.94 108 VAL A O 1
ATOM 790 N N . LYS A 1 109 ? -14.016 3.427 16.035 1.00 97.62 109 LYS A N 1
ATOM 791 C CA . LYS A 1 109 ? -14.375 2.887 17.353 1.00 97.62 109 LYS A CA 1
ATOM 792 C C . LYS A 1 109 ? -13.322 1.877 17.834 1.00 97.62 109 LYS A C 1
ATOM 794 O O . LYS A 1 109 ? -12.633 1.289 16.992 1.00 97.62 109 LYS A O 1
ATOM 799 N N . PRO A 1 110 ? -13.221 1.602 19.147 1.00 97.00 110 PRO A N 1
ATOM 800 C CA . PRO A 1 110 ? -12.354 0.552 19.664 1.00 97.00 110 PRO A CA 1
ATOM 801 C C . PRO A 1 110 ? -12.774 -0.804 19.092 1.00 97.00 110 PRO A C 1
ATOM 803 O O . PRO A 1 110 ? -13.955 -1.030 18.827 1.00 97.00 110 PRO A O 1
ATOM 806 N N . GLY A 1 111 ? -11.810 -1.698 18.877 1.00 96.50 111 GLY A N 1
ATOM 807 C CA . GLY A 1 111 ? -12.070 -3.008 18.268 1.00 96.50 111 GLY A CA 1
ATOM 808 C C . GLY A 1 111 ? -12.163 -3.005 16.737 1.00 96.50 111 GLY A C 1
ATOM 809 O O . GLY A 1 111 ? -12.313 -4.072 16.152 1.00 96.50 111 GLY A O 1
ATOM 810 N N . THR A 1 112 ? -12.042 -1.847 16.076 1.00 98.12 112 THR A N 1
ATOM 811 C CA . THR A 1 112 ? -11.971 -1.774 14.606 1.00 98.12 112 THR A CA 1
ATOM 812 C C . THR A 1 112 ? -10.700 -2.462 14.109 1.00 98.12 112 THR A C 1
ATOM 814 O O . THR A 1 112 ? -9.607 -2.087 14.519 1.00 98.12 112 THR A O 1
ATOM 817 N N . GLU A 1 113 ? -10.836 -3.447 13.222 1.00 97.69 113 GLU A N 1
ATOM 818 C CA . GLU A 1 113 ? -9.712 -4.044 12.492 1.00 97.69 113 GLU A CA 1
ATOM 819 C C . GLU A 1 113 ? -9.394 -3.227 11.233 1.00 97.69 113 GLU A C 1
ATOM 821 O O . GLU A 1 113 ? -10.267 -2.557 10.669 1.00 97.69 113 GLU A O 1
ATOM 826 N N . PHE A 1 114 ? -8.148 -3.299 10.764 1.00 98.69 114 PHE A N 1
ATOM 827 C CA . PHE A 1 114 ? -7.689 -2.493 9.633 1.00 98.69 114 PHE A CA 1
ATOM 828 C C . PHE A 1 114 ? -7.118 -3.352 8.515 1.00 98.69 114 PHE A C 1
ATOM 830 O O . PHE A 1 114 ? -6.503 -4.392 8.758 1.00 98.69 114 PHE A O 1
ATOM 837 N N . PHE A 1 115 ? -7.255 -2.848 7.293 1.00 98.75 115 PHE A N 1
ATOM 838 C CA . PHE A 1 115 ? -6.478 -3.303 6.149 1.00 98.75 115 PHE A CA 1
ATOM 839 C C . PHE A 1 115 ? -5.705 -2.121 5.563 1.00 98.75 115 PHE A C 1
ATOM 841 O O . PHE A 1 115 ? -6.272 -1.048 5.338 1.00 98.75 115 PHE A O 1
ATOM 848 N N . VAL A 1 116 ? -4.414 -2.315 5.312 1.00 98.69 116 VAL A N 1
ATOM 849 C CA . VAL A 1 116 ? -3.521 -1.280 4.781 1.00 98.69 116 VAL A CA 1
ATOM 850 C C . VAL A 1 116 ? -3.044 -1.711 3.394 1.00 98.69 116 VAL A C 1
ATOM 852 O O . VAL A 1 116 ? -2.138 -2.543 3.303 1.00 98.69 116 VAL A O 1
ATOM 855 N N . PRO A 1 117 ? -3.647 -1.197 2.303 1.00 98.31 117 PRO A N 1
ATOM 856 C CA . PRO A 1 117 ? -3.089 -1.360 0.969 1.00 98.31 117 PRO A CA 1
ATOM 857 C C . PRO A 1 117 ? -1.778 -0.576 0.880 1.00 98.31 117 PRO A C 1
ATOM 859 O O . PRO A 1 117 ? -1.761 0.634 1.092 1.00 98.31 117 PRO A O 1
ATOM 862 N N . ILE A 1 118 ? -0.683 -1.264 0.568 1.00 97.75 118 ILE A N 1
ATOM 863 C CA . ILE A 1 118 ? 0.649 -0.656 0.477 1.00 97.75 118 ILE A CA 1
ATOM 864 C C . ILE A 1 118 ? 0.935 -0.269 -0.973 1.00 97.75 118 ILE A C 1
ATOM 866 O O . ILE A 1 118 ? 1.123 0.904 -1.277 1.00 97.75 118 ILE A O 1
ATOM 870 N N . ALA A 1 119 ? 0.879 -1.243 -1.881 1.00 96.88 119 ALA A N 1
ATOM 871 C CA . ALA A 1 119 ? 1.098 -1.041 -3.308 1.00 96.88 119 ALA A CA 1
ATOM 872 C C . ALA A 1 119 ? 0.156 -1.935 -4.121 1.00 96.88 119 ALA A C 1
ATOM 874 O O . ALA A 1 119 ? -0.205 -3.027 -3.688 1.00 96.88 119 ALA A O 1
ATOM 875 N N . GLY A 1 120 ? -0.257 -1.455 -5.291 1.00 96.81 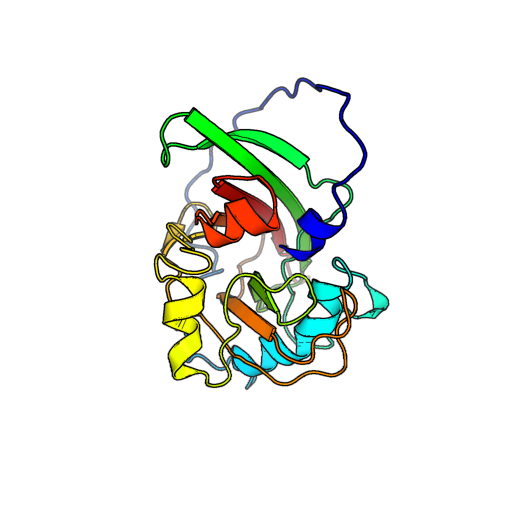120 GLY A N 1
ATOM 876 C CA . GLY A 1 120 ? -1.111 -2.190 -6.220 1.00 96.81 120 GLY A CA 1
ATOM 877 C C . GLY A 1 120 ? -0.528 -2.105 -7.623 1.00 96.81 120 GLY A C 1
ATOM 878 O O . GLY A 1 120 ? -0.095 -1.023 -8.032 1.00 96.81 120 GLY A O 1
ATOM 879 N N . PHE A 1 121 ? -0.523 -3.238 -8.314 1.00 97.12 121 PHE A N 1
ATOM 880 C CA . PHE A 1 121 ? 0.017 -3.433 -9.655 1.00 97.12 121 PHE A CA 1
ATOM 881 C C . PHE A 1 121 ? -1.052 -4.120 -10.495 1.00 97.12 121 PHE A C 1
ATOM 883 O O . PHE A 1 121 ? -1.656 -5.084 -10.034 1.00 97.12 121 PHE A O 1
ATOM 890 N N . ASP A 1 122 ? -1.286 -3.664 -11.713 1.00 97.50 122 ASP A N 1
ATOM 891 C CA . ASP A 1 122 ? -2.338 -4.207 -12.568 1.00 97.50 122 ASP A CA 1
ATOM 892 C C . ASP A 1 122 ? -1.869 -4.356 -14.019 1.00 97.50 122 ASP A C 1
ATOM 894 O O . ASP A 1 122 ? -0.774 -3.926 -14.394 1.00 97.50 122 ASP A O 1
ATOM 898 N N . ASP A 1 123 ? -2.693 -5.029 -14.816 1.00 97.25 123 ASP A N 1
ATOM 899 C CA . ASP A 1 123 ? -2.489 -5.245 -16.246 1.00 97.25 123 ASP A CA 1
ATOM 900 C C . ASP A 1 123 ? -3.128 -4.139 -17.116 1.00 97.25 123 ASP A C 1
ATOM 902 O O . ASP A 1 123 ? -3.281 -4.324 -18.326 1.00 97.25 123 ASP A O 1
ATOM 906 N N . SER A 1 124 ? -3.484 -2.974 -16.552 1.00 96.38 124 SER A N 1
ATOM 907 C CA . SER A 1 124 ? -3.962 -1.834 -17.342 1.00 96.38 124 SER A CA 1
ATOM 908 C C . SER A 1 124 ? -2.794 -1.143 -18.068 1.00 96.38 124 SER A C 1
ATOM 910 O O . SER A 1 124 ? -1.810 -0.752 -17.430 1.00 96.38 124 SER A O 1
ATOM 912 N N . PRO A 1 125 ? -2.895 -0.868 -19.384 1.00 93.25 125 PRO A N 1
ATOM 913 C CA . PRO A 1 125 ? -1.844 -0.177 -20.131 1.00 93.25 125 PRO A CA 1
ATOM 914 C C . PRO A 1 125 ? -1.441 1.209 -19.564 1.00 93.25 125 PRO A C 1
ATOM 916 O O . PRO A 1 125 ? -2.296 1.933 -19.043 1.00 93.25 125 PRO A O 1
ATOM 919 N N . PRO A 1 126 ? -0.162 1.624 -19.708 1.00 91.81 126 PRO A N 1
ATOM 920 C CA . PRO A 1 126 ? 0.975 0.784 -20.089 1.00 91.81 126 PRO A CA 1
ATOM 921 C C . PRO A 1 126 ? 1.317 -0.220 -18.978 1.00 91.81 126 PRO A C 1
ATOM 923 O O . PRO A 1 126 ? 1.408 0.149 -17.809 1.00 91.81 126 PRO A O 1
ATOM 926 N N . VAL A 1 127 ? 1.529 -1.478 -19.364 1.00 91.19 127 VAL A N 1
ATOM 927 C CA . VAL A 1 127 ? 1.948 -2.545 -18.449 1.00 91.19 127 VAL A CA 1
ATOM 928 C C . VAL A 1 127 ? 3.465 -2.484 -18.288 1.00 91.19 127 VAL A C 1
ATOM 930 O O . VAL A 1 127 ? 4.194 -2.426 -19.279 1.00 91.19 127 VAL A O 1
ATOM 933 N N . VAL A 1 128 ? 3.948 -2.492 -17.047 1.00 90.69 128 VAL A N 1
ATOM 934 C CA . VAL A 1 128 ? 5.383 -2.601 -16.750 1.00 90.69 128 VAL A CA 1
ATOM 935 C C . VAL A 1 128 ? 5.802 -4.053 -16.963 1.00 90.69 128 VAL A C 1
ATOM 937 O O . VAL A 1 128 ? 5.278 -4.941 -16.296 1.00 90.69 128 VAL A O 1
ATOM 940 N N . GLY A 1 129 ? 6.727 -4.307 -17.887 1.00 92.00 129 GLY A N 1
ATOM 941 C CA . GLY A 1 129 ? 7.228 -5.660 -18.139 1.00 92.00 129 GLY A CA 1
ATOM 942 C C . GLY A 1 129 ? 6.161 -6.640 -18.644 1.00 92.00 129 GLY A C 1
ATOM 943 O O . GLY A 1 129 ? 5.269 -6.264 -19.405 1.00 92.00 129 GLY A O 1
ATOM 944 N N . THR A 1 130 ? 6.265 -7.911 -18.240 1.00 95.06 130 THR A N 1
ATOM 945 C CA . THR A 1 130 ? 5.267 -8.950 -18.567 1.00 95.06 130 THR A CA 1
ATOM 946 C C . THR A 1 130 ? 4.423 -9.262 -17.340 1.00 95.06 130 THR A C 1
ATOM 948 O O . THR A 1 130 ? 4.897 -9.927 -16.423 1.00 95.06 130 THR A O 1
ATOM 951 N N . PHE A 1 131 ? 3.165 -8.812 -17.330 1.00 97.19 131 PHE A N 1
ATOM 952 C CA . PHE A 1 131 ? 2.273 -9.081 -16.204 1.00 97.19 131 PHE A CA 1
ATOM 953 C C . PHE A 1 131 ? 2.067 -10.598 -16.025 1.00 97.19 131 PHE A C 1
ATOM 955 O O . PHE A 1 131 ? 1.776 -11.297 -17.004 1.00 97.19 131 PHE A O 1
ATOM 962 N N . PRO A 1 132 ? 2.229 -11.136 -14.806 1.00 97.81 132 PRO A N 1
ATOM 963 C CA . PRO A 1 132 ? 2.171 -12.572 -14.581 1.00 97.81 132 PRO A CA 1
ATOM 964 C C . PRO A 1 132 ? 0.747 -13.104 -14.765 1.00 97.81 132 PRO A C 1
ATOM 966 O O . PRO A 1 132 ? -0.237 -12.432 -14.470 1.00 97.81 132 PRO A O 1
ATOM 969 N N . SER A 1 133 ? 0.637 -14.353 -15.221 1.00 97.25 133 SER A N 1
ATOM 970 C CA . SER A 1 133 ? -0.648 -15.064 -15.353 1.00 97.25 133 SER A CA 1
ATOM 971 C C . SER A 1 133 ? -0.924 -16.034 -14.199 1.00 97.25 133 SER A C 1
ATOM 973 O O . SER A 1 133 ? -2.011 -16.604 -14.113 1.00 97.25 133 SER A O 1
ATOM 975 N N . GLN A 1 134 ? 0.054 -16.247 -13.312 1.00 97.19 134 GLN A N 1
ATOM 976 C CA . GLN A 1 134 ? -0.027 -17.190 -12.197 1.00 97.19 134 GLN A CA 1
ATOM 977 C C . GLN A 1 134 ? 0.517 -16.556 -10.917 1.00 97.19 134 GLN A C 1
ATOM 979 O O . GLN A 1 134 ? 1.515 -15.839 -10.946 1.00 97.19 134 GLN A O 1
ATOM 984 N N . SER A 1 135 ? -0.093 -16.874 -9.772 1.00 95.75 135 SER A N 1
ATOM 985 C CA . SER A 1 135 ? 0.283 -16.271 -8.485 1.00 95.75 135 SER A CA 1
ATOM 986 C C . SER A 1 135 ? 1.719 -16.559 -8.058 1.00 95.75 135 SER A C 1
ATOM 988 O O . SER A 1 135 ? 2.353 -15.715 -7.435 1.00 95.75 135 SER A O 1
ATOM 990 N N . LYS A 1 136 ? 2.271 -17.718 -8.439 1.00 96.69 136 LYS A N 1
ATOM 991 C CA . LYS A 1 136 ? 3.667 -18.067 -8.134 1.00 96.69 136 LYS A CA 1
ATOM 992 C C . LYS A 1 136 ? 4.689 -17.115 -8.770 1.00 96.69 136 LYS A C 1
ATOM 994 O O . LYS A 1 136 ? 5.790 -17.005 -8.250 1.00 96.69 136 LYS A O 1
ATOM 999 N N . ASP A 1 137 ? 4.316 -16.432 -9.852 1.00 98.19 137 ASP A N 1
ATOM 1000 C CA . ASP A 1 137 ? 5.200 -15.528 -10.595 1.00 98.19 137 ASP A CA 1
ATOM 1001 C C . ASP A 1 137 ? 5.029 -14.060 -10.141 1.00 98.19 137 ASP A C 1
ATOM 1003 O O . ASP A 1 137 ? 5.780 -13.183 -10.559 1.00 98.19 137 ASP A O 1
ATOM 1007 N N . ALA A 1 138 ? 4.059 -13.771 -9.258 1.00 97.88 138 ALA A N 1
ATOM 1008 C CA . ALA A 1 138 ? 3.787 -12.417 -8.768 1.00 97.88 138 ALA A CA 1
ATOM 1009 C C . ALA A 1 138 ? 4.932 -11.851 -7.921 1.00 97.88 138 ALA A C 1
ATOM 1011 O O . ALA A 1 138 ? 5.252 -10.668 -8.020 1.00 97.88 138 ALA A O 1
ATOM 1012 N N . ALA A 1 139 ? 5.554 -12.695 -7.094 1.00 98.00 139 ALA A N 1
ATOM 1013 C CA . ALA A 1 139 ? 6.669 -12.292 -6.246 1.00 98.00 139 ALA A CA 1
ATOM 1014 C C . ALA A 1 139 ? 7.877 -11.847 -7.081 1.00 98.00 139 ALA A C 1
ATOM 1016 O O . ALA A 1 139 ? 8.425 -10.777 -6.827 1.00 98.00 139 ALA A O 1
ATOM 1017 N N . ASP A 1 140 ? 8.241 -12.620 -8.106 1.00 98.06 140 ASP A N 1
ATOM 1018 C CA . ASP A 1 140 ? 9.351 -12.289 -9.003 1.00 98.06 140 ASP A CA 1
ATOM 1019 C C . ASP A 1 140 ? 9.056 -11.025 -9.820 1.00 98.06 140 ASP A C 1
ATOM 1021 O O . ASP A 1 140 ? 9.932 -10.180 -9.983 1.00 98.06 140 ASP A O 1
ATOM 1025 N N . TYR A 1 141 ? 7.810 -10.847 -10.261 1.00 97.56 141 TYR A N 1
ATOM 1026 C CA . TYR A 1 141 ? 7.371 -9.641 -10.963 1.00 97.56 141 TYR A CA 1
ATOM 1027 C C . TYR A 1 141 ? 7.448 -8.375 -10.086 1.00 97.56 141 TYR A C 1
ATOM 1029 O O . TYR A 1 141 ? 7.869 -7.306 -10.529 1.00 97.56 141 TYR A O 1
ATOM 1037 N N . VAL A 1 142 ? 7.057 -8.464 -8.814 1.00 97.69 142 VAL A N 1
ATOM 1038 C CA . VAL A 1 142 ? 7.046 -7.293 -7.924 1.00 97.69 142 VAL A CA 1
ATOM 1039 C C . VAL A 1 142 ? 8.427 -7.021 -7.327 1.00 97.69 142 VAL A C 1
ATOM 1041 O O . VAL A 1 142 ? 8.898 -5.888 -7.375 1.00 97.69 142 VAL A O 1
ATOM 1044 N N . PHE A 1 143 ? 9.098 -8.036 -6.786 1.00 97.88 143 PHE A N 1
ATOM 1045 C CA . PHE A 1 143 ? 10.328 -7.878 -5.999 1.00 97.88 143 PHE A CA 1
ATOM 1046 C C . PHE A 1 143 ? 11.609 -8.222 -6.774 1.00 97.88 143 PHE A C 1
ATOM 1048 O O . PHE A 1 143 ? 12.703 -7.845 -6.349 1.00 97.88 143 PHE A O 1
ATOM 1055 N N . GLY A 1 144 ? 11.507 -8.915 -7.912 1.00 96.69 144 GLY A N 1
ATOM 1056 C CA . GLY A 1 144 ? 12.643 -9.198 -8.786 1.00 96.69 144 GLY A CA 1
ATOM 1057 C C . GLY A 1 144 ? 13.145 -7.950 -9.515 1.00 96.69 144 GLY A C 1
ATOM 1058 O O . GLY A 1 144 ? 12.426 -6.972 -9.703 1.00 96.69 144 GLY A O 1
ATOM 1059 N N . THR A 1 145 ? 14.400 -7.982 -9.962 1.00 94.50 145 THR A N 1
ATOM 1060 C CA . THR A 1 145 ? 15.099 -6.817 -10.538 1.00 94.50 145 THR A CA 1
ATOM 1061 C C . THR A 1 145 ? 14.622 -6.403 -11.933 1.00 94.50 145 THR A C 1
ATOM 1063 O O . THR A 1 145 ? 15.008 -5.344 -12.422 1.00 94.50 145 THR A O 1
ATOM 1066 N N . ASN A 1 146 ? 13.834 -7.245 -12.606 1.00 91.75 146 ASN A N 1
ATOM 1067 C CA . ASN A 1 146 ? 13.496 -7.063 -14.021 1.00 91.75 146 ASN A CA 1
ATOM 1068 C C . ASN A 1 146 ? 12.292 -6.136 -14.236 1.00 91.75 146 ASN A C 1
ATOM 1070 O O . ASN A 1 146 ? 12.286 -5.350 -15.185 1.00 91.75 146 ASN A O 1
ATOM 1074 N N . ASP A 1 147 ? 11.289 -6.213 -13.361 1.00 93.50 147 ASP A N 1
ATOM 1075 C CA . ASP A 1 147 ? 9.987 -5.577 -13.568 1.00 93.50 147 ASP A CA 1
ATOM 1076 C C . ASP A 1 147 ? 9.785 -4.396 -12.621 1.00 93.50 147 ASP A C 1
ATOM 1078 O O . ASP A 1 147 ? 10.094 -3.284 -13.024 1.00 93.50 147 ASP A O 1
ATOM 1082 N N . TYR A 1 148 ? 9.330 -4.568 -11.378 1.00 94.12 148 TYR A N 1
ATOM 1083 C CA . TYR A 1 148 ? 9.202 -3.431 -10.446 1.00 94.12 148 TYR A CA 1
ATOM 1084 C C . TYR A 1 148 ? 10.412 -3.237 -9.531 1.00 94.12 148 TYR A C 1
ATOM 1086 O O . TYR A 1 148 ? 10.736 -2.099 -9.192 1.00 94.12 148 TYR A O 1
ATOM 1094 N N . TRP A 1 149 ? 11.081 -4.323 -9.133 1.00 96.25 149 TRP A N 1
ATOM 1095 C CA . TRP A 1 149 ? 12.131 -4.310 -8.108 1.00 96.25 149 TRP A CA 1
ATOM 1096 C C . TRP A 1 149 ? 11.714 -3.518 -6.852 1.00 96.25 149 TRP A C 1
ATOM 1098 O O . TRP A 1 149 ? 12.454 -2.689 -6.317 1.00 96.25 149 TRP A O 1
ATOM 1108 N N . ALA A 1 150 ? 10.487 -3.773 -6.393 1.00 97.00 150 ALA A N 1
ATOM 1109 C CA . ALA A 1 150 ? 9.957 -3.274 -5.135 1.00 97.00 150 ALA A CA 1
ATOM 1110 C C . ALA A 1 150 ? 10.856 -3.727 -3.978 1.00 97.00 150 ALA A C 1
ATOM 1112 O O . ALA A 1 150 ? 11.198 -4.906 -3.865 1.00 97.00 150 ALA A O 1
ATOM 1113 N N . ARG A 1 151 ? 11.247 -2.803 -3.100 1.00 97.06 151 ARG A N 1
ATOM 1114 C CA . ARG A 1 151 ? 12.181 -3.084 -2.005 1.00 97.06 151 ARG A CA 1
ATOM 1115 C C . ARG A 1 151 ? 12.004 -2.136 -0.833 1.00 97.06 151 ARG A C 1
ATOM 1117 O O . ARG A 1 151 ? 11.423 -1.062 -0.948 1.00 97.06 151 ARG A O 1
ATOM 1124 N N . GLY A 1 152 ? 12.530 -2.555 0.317 1.00 97.25 152 GLY A N 1
ATOM 1125 C CA . GLY A 1 152 ? 12.518 -1.743 1.534 1.00 97.25 152 GLY A CA 1
ATOM 1126 C C . GLY A 1 152 ? 11.115 -1.434 2.058 1.00 97.25 152 GLY A C 1
ATOM 1127 O O . GLY A 1 152 ? 10.969 -0.496 2.837 1.00 97.25 152 GLY A O 1
ATOM 1128 N N . TYR A 1 153 ? 10.100 -2.196 1.633 1.00 98.44 153 TYR A N 1
ATOM 1129 C CA . TYR A 1 153 ? 8.734 -1.983 2.080 1.00 98.44 153 TYR A CA 1
ATOM 1130 C C . TYR A 1 153 ? 8.598 -2.309 3.567 1.00 98.44 153 TYR A C 1
ATOM 1132 O O . TYR A 1 153 ? 8.909 -3.414 4.022 1.00 98.44 153 TYR A O 1
ATOM 1140 N N . THR A 1 154 ? 8.128 -1.328 4.332 1.00 98.44 154 THR A N 1
ATOM 1141 C CA . THR A 1 154 ? 7.843 -1.469 5.757 1.00 98.44 154 THR A CA 1
ATOM 1142 C C . THR A 1 154 ? 6.522 -0.812 6.117 1.00 98.44 154 THR A C 1
ATOM 1144 O O . THR A 1 154 ? 6.068 0.143 5.479 1.00 98.44 154 THR A O 1
ATOM 1147 N N . ILE A 1 155 ? 5.924 -1.316 7.191 1.00 98.25 155 ILE A N 1
ATOM 1148 C CA . ILE A 1 155 ? 4.857 -0.638 7.915 1.00 98.25 155 ILE A CA 1
ATOM 1149 C C . ILE A 1 155 ? 5.343 -0.311 9.324 1.00 98.25 155 ILE A C 1
ATOM 1151 O O . ILE A 1 155 ? 5.983 -1.130 9.983 1.00 98.25 155 ILE A O 1
ATOM 1155 N N . ILE A 1 156 ? 5.084 0.916 9.758 1.00 98.25 156 ILE A N 1
ATOM 1156 C CA . ILE A 1 156 ? 5.531 1.465 11.033 1.00 98.25 156 ILE A CA 1
ATOM 1157 C C . ILE A 1 156 ? 4.287 1.894 11.802 1.00 98.25 156 ILE A C 1
ATOM 1159 O O . ILE A 1 156 ? 3.594 2.813 11.366 1.00 98.25 156 ILE A O 1
ATOM 1163 N N . VAL A 1 157 ? 4.004 1.248 12.928 1.00 97.62 157 VAL A N 1
ATOM 1164 C CA . VAL A 1 157 ? 2.856 1.565 13.788 1.00 97.62 157 VAL A CA 1
ATOM 1165 C C . VAL A 1 157 ? 3.384 2.085 15.113 1.00 97.62 157 VAL A C 1
ATOM 1167 O O . VAL A 1 157 ? 4.081 1.368 15.819 1.00 97.62 157 VAL A O 1
ATOM 1170 N N . ASP A 1 158 ? 3.131 3.358 15.413 1.00 96.00 158 ASP A N 1
ATOM 1171 C CA . ASP A 1 158 ? 3.624 4.033 16.627 1.00 96.00 158 ASP A CA 1
ATOM 1172 C C . ASP A 1 158 ? 5.140 3.872 16.869 1.00 96.00 158 ASP A C 1
ATOM 1174 O O . ASP A 1 158 ? 5.621 3.816 17.999 1.00 96.00 158 ASP A O 1
ATOM 1178 N N . GLY A 1 159 ? 5.912 3.810 15.780 1.00 95.94 159 GLY A N 1
ATOM 1179 C CA . GLY A 1 159 ? 7.366 3.624 15.794 1.00 95.94 159 GLY A CA 1
ATOM 1180 C C . GLY A 1 159 ? 7.828 2.164 15.703 1.00 95.94 159 GLY A C 1
ATOM 1181 O O . GLY A 1 159 ? 8.980 1.925 15.337 1.00 95.94 159 GLY A O 1
ATOM 1182 N N . ASP A 1 160 ? 6.948 1.186 15.936 1.00 95.56 160 ASP A N 1
ATOM 1183 C CA . ASP A 1 160 ? 7.258 -0.232 15.748 1.00 95.56 160 ASP A CA 1
ATOM 1184 C C . ASP A 1 160 ? 7.260 -0.582 14.255 1.00 95.56 160 ASP A C 1
ATOM 1186 O O . ASP A 1 160 ? 6.251 -0.458 13.564 1.00 95.56 160 ASP A O 1
ATOM 1190 N N . THR A 1 161 ? 8.410 -1.030 13.750 1.00 97.50 161 THR A N 1
ATOM 1191 C CA . THR A 1 161 ? 8.620 -1.316 12.323 1.00 97.50 161 THR A CA 1
ATOM 1192 C C . THR A 1 161 ? 8.472 -2.805 12.025 1.00 97.50 161 THR A C 1
ATOM 1194 O O . THR A 1 161 ? 9.122 -3.635 12.655 1.00 97.50 161 THR A O 1
ATOM 1197 N N . THR A 1 162 ? 7.679 -3.136 11.007 1.00 98.19 162 THR A N 1
ATOM 1198 C CA . THR A 1 162 ? 7.545 -4.486 10.446 1.00 98.19 162 THR A CA 1
ATOM 1199 C C . THR A 1 162 ? 7.915 -4.465 8.964 1.00 98.19 162 THR A C 1
ATOM 1201 O O . THR A 1 162 ? 7.402 -3.640 8.205 1.00 98.19 162 THR A O 1
ATOM 1204 N N . ALA A 1 163 ? 8.815 -5.359 8.549 1.00 98.38 163 ALA A N 1
ATOM 1205 C CA . ALA A 1 163 ? 9.136 -5.558 7.137 1.00 98.38 163 ALA A CA 1
ATOM 1206 C C . ALA A 1 163 ? 7.963 -6.232 6.413 1.00 98.38 163 ALA A C 1
ATOM 1208 O O . ALA A 1 163 ? 7.330 -7.127 6.970 1.00 98.38 163 ALA A O 1
ATOM 1209 N N . VAL A 1 164 ? 7.685 -5.802 5.182 1.00 98.31 164 VAL A N 1
ATOM 1210 C CA . VAL A 1 164 ? 6.607 -6.348 4.352 1.00 98.31 164 VAL A CA 1
ATOM 1211 C C . VAL A 1 164 ? 7.214 -6.897 3.064 1.00 98.31 164 VAL A C 1
ATOM 1213 O O . VAL A 1 164 ? 7.622 -6.132 2.190 1.00 98.31 164 VAL A O 1
ATOM 1216 N N . GLY A 1 165 ? 7.305 -8.224 2.974 1.00 98.00 165 GLY A N 1
ATOM 1217 C CA . GLY A 1 165 ? 7.889 -8.934 1.841 1.00 98.00 165 GLY A CA 1
ATOM 1218 C C . GLY A 1 165 ? 6.873 -9.624 0.920 1.00 98.00 165 GLY A C 1
ATOM 1219 O O . GLY A 1 165 ? 5.663 -9.379 1.012 1.00 98.00 165 GLY A O 1
ATOM 1220 N N . PRO A 1 166 ? 7.364 -10.509 0.029 1.00 98.44 166 PRO A N 1
ATOM 1221 C CA . PRO A 1 166 ? 6.551 -11.281 -0.913 1.00 98.44 166 PRO A CA 1
ATOM 1222 C C . PRO A 1 166 ? 5.423 -12.094 -0.277 1.00 98.44 166 PRO A C 1
ATOM 1224 O O . PRO A 1 166 ? 4.408 -12.344 -0.916 1.00 98.44 166 PRO A O 1
ATOM 1227 N N . GLU A 1 167 ? 5.572 -12.500 0.980 1.00 98.44 167 GLU A N 1
ATOM 1228 C CA . GLU A 1 167 ? 4.562 -13.253 1.715 1.00 98.44 167 GLU A CA 1
ATOM 1229 C C . GLU A 1 167 ? 3.250 -12.475 1.918 1.00 98.44 167 GLU A C 1
ATOM 1231 O O . GLU A 1 167 ? 2.204 -13.099 2.063 1.00 98.44 167 GLU A O 1
ATOM 1236 N N . PHE A 1 168 ? 3.288 -11.137 1.879 1.00 98.62 168 PHE A N 1
ATOM 1237 C CA . PHE A 1 168 ? 2.122 -10.247 1.979 1.00 98.62 168 PHE A CA 1
ATOM 1238 C C . PHE A 1 168 ? 1.532 -9.852 0.616 1.00 98.62 168 PHE A C 1
ATOM 1240 O O . PHE A 1 168 ? 0.695 -8.946 0.526 1.00 98.62 168 PHE A O 1
ATOM 1247 N N . LEU A 1 169 ? 1.994 -10.489 -0.459 1.00 98.25 169 LEU A N 1
ATOM 1248 C CA . LEU A 1 169 ? 1.525 -10.234 -1.809 1.00 98.25 169 LEU A CA 1
ATOM 1249 C C . LEU A 1 169 ? 0.332 -11.136 -2.137 1.00 98.25 169 LEU A C 1
ATOM 1251 O O . LEU A 1 169 ? 0.376 -12.348 -1.945 1.00 98.25 169 LEU A O 1
ATOM 1255 N N . ALA A 1 170 ? -0.719 -10.544 -2.690 1.00 98.31 170 ALA A N 1
ATOM 1256 C CA . ALA A 1 170 ? -1.865 -11.260 -3.223 1.00 98.31 170 ALA A CA 1
ATOM 1257 C C . ALA A 1 170 ? -2.004 -11.027 -4.723 1.00 98.31 170 ALA A C 1
ATOM 1259 O O . ALA A 1 170 ? -1.927 -9.894 -5.188 1.00 98.31 170 ALA A O 1
ATOM 1260 N N . GLY A 1 171 ? -2.296 -12.094 -5.461 1.00 96.81 171 GLY A N 1
ATOM 1261 C CA . GLY A 1 171 ? -2.629 -12.040 -6.880 1.00 96.81 171 GLY A CA 1
ATOM 1262 C C . GLY A 1 171 ? -1.621 -12.740 -7.793 1.00 96.81 171 GLY A C 1
ATOM 1263 O O . GLY A 1 171 ? -0.733 -13.432 -7.299 1.00 96.81 171 GLY A O 1
ATOM 1264 N N . PRO A 1 172 ? -1.791 -12.632 -9.122 1.00 98.31 172 PRO A N 1
ATOM 1265 C CA . PRO A 1 172 ? -2.857 -11.896 -9.805 1.00 98.31 172 PRO A CA 1
ATOM 1266 C C . PRO A 1 172 ? -4.258 -12.372 -9.421 1.00 98.31 172 PRO A C 1
ATOM 1268 O O . PRO A 1 172 ? -4.520 -13.572 -9.377 1.00 98.31 172 PRO A O 1
ATOM 1271 N N . VAL A 1 173 ? -5.154 -11.437 -9.125 1.00 98.19 173 VAL A N 1
ATOM 1272 C CA . VAL A 1 173 ? -6.572 -11.696 -8.865 1.00 98.19 173 VAL A CA 1
ATOM 1273 C C . VAL A 1 173 ? -7.379 -11.170 -10.041 1.00 98.19 173 VAL A C 1
ATOM 1275 O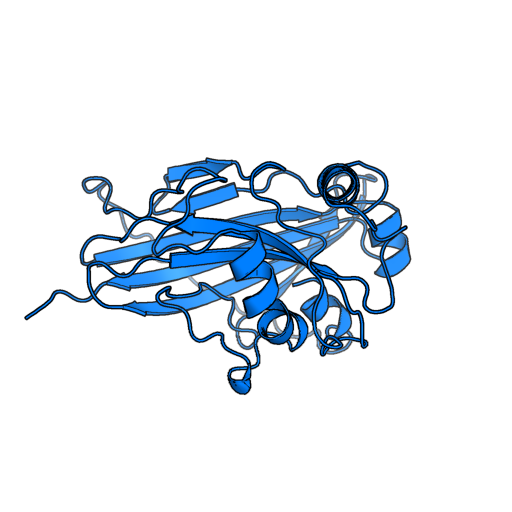 O . VAL A 1 173 ? -7.153 -10.044 -10.474 1.00 98.19 173 VAL A O 1
ATOM 1278 N N . VAL A 1 174 ? -8.312 -11.976 -10.549 1.00 98.25 174 VAL A N 1
ATOM 1279 C CA . VAL A 1 174 ? -9.220 -11.586 -11.637 1.00 98.25 174 VAL A CA 1
ATOM 1280 C C . VAL A 1 174 ? -10.233 -10.559 -11.130 1.00 98.25 174 VAL A C 1
ATOM 1282 O O . VAL A 1 174 ? -10.782 -10.698 -10.038 1.00 98.25 174 VAL A O 1
ATOM 1285 N N . THR A 1 175 ? -10.510 -9.542 -11.938 1.00 97.94 175 THR A N 1
ATOM 1286 C CA . THR A 1 175 ? -11.376 -8.406 -11.604 1.00 97.94 175 THR A CA 1
ATOM 1287 C C . THR A 1 175 ? -12.266 -8.030 -12.797 1.00 97.94 175 THR A C 1
ATOM 1289 O O . THR A 1 175 ? -11.964 -8.391 -13.938 1.00 97.94 175 THR A O 1
ATOM 1292 N N . PRO A 1 176 ? -13.375 -7.297 -12.581 1.00 97.75 176 PRO A N 1
ATOM 1293 C CA . PRO A 1 176 ? -14.015 -6.547 -13.661 1.00 97.75 176 PRO A CA 1
ATOM 1294 C C . PRO A 1 176 ? -13.033 -5.531 -14.275 1.00 97.75 176 PRO A C 1
ATOM 1296 O O . PRO A 1 176 ? -12.138 -5.090 -13.552 1.00 97.75 176 PRO A O 1
ATOM 1299 N N . PRO A 1 177 ? -13.238 -5.080 -15.531 1.00 98.31 177 PRO A N 1
ATOM 1300 C CA . PRO A 1 177 ? -12.356 -4.112 -16.184 1.00 98.31 177 PRO A CA 1
ATOM 1301 C C . PRO A 1 177 ? -12.005 -2.912 -15.293 1.00 98.31 177 PRO A C 1
ATOM 1303 O O . PRO A 1 177 ? -12.896 -2.227 -14.780 1.00 98.31 177 PRO A O 1
ATOM 1306 N N . LEU A 1 178 ? -10.712 -2.680 -15.080 1.00 97.56 178 LEU A N 1
ATOM 1307 C CA . LEU A 1 178 ? -10.185 -1.695 -14.139 1.00 97.56 178 LEU A CA 1
ATOM 1308 C C . LEU A 1 178 ? -10.361 -0.259 -14.640 1.00 97.56 178 LEU A C 1
ATOM 1310 O O . LEU A 1 178 ? -10.309 0.031 -15.838 1.00 97.56 178 LEU A O 1
ATOM 1314 N N . SER A 1 179 ? -10.545 0.661 -13.692 1.00 96.50 179 SER A N 1
ATOM 1315 C CA . SER A 1 179 ? -10.876 2.063 -13.976 1.00 96.50 179 SER A CA 1
ATOM 1316 C C . SER A 1 179 ? -9.734 2.864 -14.625 1.00 96.50 179 SER A C 1
ATOM 1318 O O . SER A 1 179 ? -9.974 3.971 -15.106 1.00 96.50 179 SER A O 1
ATOM 1320 N N . ASP A 1 180 ? -8.505 2.345 -14.639 1.00 93.31 180 ASP A N 1
ATOM 1321 C CA . ASP A 1 180 ? -7.301 3.048 -15.100 1.00 93.31 180 ASP A CA 1
ATOM 1322 C C . ASP A 1 180 ? -6.771 2.576 -16.468 1.00 93.31 180 ASP A C 1
ATOM 1324 O O . ASP A 1 180 ? -5.677 2.966 -16.874 1.00 93.31 180 ASP A O 1
ATOM 1328 N N . GLY A 1 181 ? -7.539 1.762 -17.193 1.00 94.44 181 GLY A N 1
ATOM 1329 C CA . GLY A 1 181 ? -7.145 1.300 -18.528 1.00 94.44 181 GLY A CA 1
ATOM 1330 C C . GLY A 1 181 ? -7.787 -0.003 -18.990 1.00 94.44 181 GLY A C 1
ATOM 1331 O O . GLY A 1 181 ? -7.433 -0.491 -20.060 1.00 94.44 181 GLY A O 1
ATOM 1332 N N . GLY A 1 182 ? -8.738 -0.553 -18.230 1.00 96.94 182 GLY A N 1
ATOM 1333 C CA . GLY A 1 182 ? -9.493 -1.737 -18.631 1.00 96.94 182 GLY A CA 1
ATOM 1334 C C . GLY A 1 182 ? -8.757 -3.061 -18.435 1.00 96.94 182 GLY A C 1
ATOM 1335 O O . GLY A 1 182 ? -9.233 -4.067 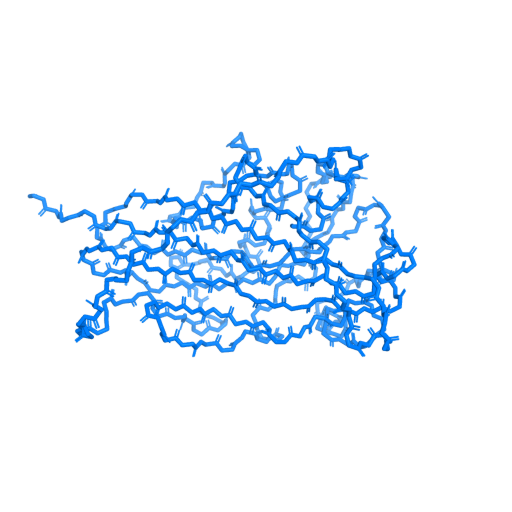-18.959 1.00 96.94 182 GLY A O 1
ATOM 1336 N N . GLY A 1 183 ? -7.648 -3.076 -17.682 1.00 97.50 183 GLY A N 1
ATOM 1337 C CA . GLY A 1 183 ? -7.030 -4.307 -17.194 1.00 97.50 183 GLY A CA 1
ATOM 1338 C C . GLY A 1 183 ? -8.042 -5.200 -16.470 1.00 97.50 183 GLY A C 1
ATOM 1339 O O . GLY A 1 183 ? -9.115 -4.750 -16.074 1.00 97.50 183 GLY A O 1
ATOM 1340 N N . THR A 1 184 ? -7.741 -6.483 -16.330 1.00 98.25 184 THR A N 1
ATOM 1341 C CA . THR A 1 184 ? -8.630 -7.467 -15.693 1.00 98.25 184 THR A CA 1
ATOM 1342 C C . THR A 1 184 ? -7.972 -8.200 -14.533 1.00 98.25 184 THR A C 1
ATOM 1344 O O . THR A 1 184 ? -8.618 -9.043 -13.910 1.00 98.25 184 THR A O 1
ATOM 1347 N N . HIS A 1 185 ? -6.734 -7.855 -14.178 1.00 98.50 185 HIS A N 1
ATOM 1348 C CA . HIS A 1 185 ? -6.002 -8.480 -13.089 1.00 98.50 185 HIS A CA 1
ATOM 1349 C C . HIS A 1 185 ? -5.315 -7.452 -12.197 1.00 98.50 185 HIS A C 1
ATOM 1351 O O . HIS A 1 185 ? -4.789 -6.447 -12.665 1.00 98.50 185 HIS A O 1
ATOM 1357 N N . ILE A 1 186 ? -5.268 -7.747 -10.899 1.00 98.50 186 ILE A N 1
ATOM 1358 C CA . ILE A 1 186 ? -4.526 -6.948 -9.924 1.00 98.50 186 ILE A CA 1
ATOM 1359 C C . ILE A 1 186 ? -3.651 -7.831 -9.033 1.00 98.50 186 ILE A C 1
ATOM 1361 O O . ILE A 1 186 ? -4.050 -8.917 -8.612 1.00 98.50 186 ILE A O 1
ATOM 1365 N N . ILE A 1 187 ? -2.459 -7.343 -8.724 1.00 98.69 187 ILE A N 1
ATOM 1366 C CA . ILE A 1 187 ? -1.602 -7.787 -7.633 1.00 98.69 187 ILE A CA 1
ATOM 1367 C C . ILE A 1 187 ? -1.621 -6.692 -6.564 1.00 98.69 187 ILE A C 1
ATOM 1369 O O . ILE A 1 187 ? -1.426 -5.516 -6.863 1.00 98.69 187 ILE A O 1
ATOM 1373 N N . GLN A 1 188 ? -1.828 -7.069 -5.308 1.00 98.56 188 GLN A N 1
ATOM 1374 C CA . GLN A 1 188 ? -1.880 -6.149 -4.175 1.00 98.56 188 GLN A CA 1
ATOM 1375 C C . GLN A 1 188 ? -0.877 -6.583 -3.108 1.00 98.56 188 GLN A C 1
ATOM 1377 O O . GLN A 1 188 ? -0.948 -7.697 -2.597 1.00 98.56 188 GLN A O 1
ATOM 1382 N N . LEU A 1 189 ? 0.011 -5.671 -2.721 1.00 98.69 189 LEU A N 1
ATOM 1383 C CA . LEU A 1 189 ? 0.776 -5.756 -1.483 1.00 98.69 189 LEU A CA 1
ATOM 1384 C C . LEU A 1 189 ? -0.034 -5.079 -0.376 1.00 98.69 189 LEU A C 1
ATOM 1386 O O . LEU A 1 189 ? -0.442 -3.921 -0.523 1.00 98.69 189 LEU A O 1
ATOM 1390 N N . GLY A 1 190 ? -0.295 -5.773 0.725 1.00 98.44 190 GLY A N 1
ATOM 1391 C CA . GLY A 1 190 ? -1.063 -5.198 1.826 1.00 98.44 190 GLY A CA 1
ATOM 1392 C C . GLY A 1 190 ? -1.012 -6.035 3.091 1.00 98.44 190 GLY A C 1
ATOM 1393 O O . GLY A 1 190 ? -0.595 -7.188 3.074 1.00 98.44 190 GLY A O 1
ATOM 1394 N N . VAL A 1 191 ? -1.439 -5.441 4.203 1.00 98.75 191 VAL A N 1
ATOM 1395 C CA . VAL A 1 191 ? -1.410 -6.095 5.516 1.00 98.75 191 VAL A CA 1
ATOM 1396 C C . VAL A 1 191 ? -2.713 -5.892 6.276 1.00 98.75 191 VAL A C 1
ATOM 1398 O O . VAL A 1 191 ? -3.380 -4.864 6.138 1.00 98.75 191 VAL A O 1
ATOM 1401 N N . PHE A 1 192 ? -3.047 -6.858 7.128 1.00 98.81 192 PHE A N 1
ATOM 1402 C CA . PHE A 1 192 ? -4.051 -6.680 8.172 1.00 98.81 192 PHE A CA 1
ATOM 1403 C C . PHE A 1 192 ? -3.382 -6.198 9.455 1.00 98.81 192 PHE A C 1
ATOM 1405 O O . PHE A 1 192 ? -2.322 -6.709 9.823 1.00 98.81 192 PHE A O 1
ATOM 1412 N N . LEU A 1 193 ? -4.027 -5.271 10.162 1.00 98.56 193 LEU A N 1
ATOM 1413 C CA . LEU A 1 193 ? -3.616 -4.872 11.508 1.00 98.56 193 LEU A CA 1
ATOM 1414 C C . LEU A 1 193 ? -4.656 -5.319 12.532 1.00 98.56 193 LEU A C 1
ATOM 1416 O O . LEU A 1 193 ? -5.862 -5.258 12.273 1.00 98.56 193 LEU A O 1
ATOM 1420 N N . THR A 1 194 ? -4.196 -5.750 13.706 1.00 98.19 194 THR A N 1
ATOM 1421 C CA . THR A 1 194 ? -5.081 -5.953 14.862 1.00 98.19 194 THR A CA 1
ATOM 1422 C C . THR A 1 194 ? -5.727 -4.627 15.277 1.00 98.19 194 THR A C 1
ATOM 1424 O O . THR A 1 194 ? -5.168 -3.564 14.985 1.00 98.19 194 THR A O 1
ATOM 1427 N N . PRO A 1 195 ? -6.845 -4.644 16.023 1.00 98.06 195 PRO A N 1
ATOM 1428 C CA . PRO A 1 195 ? -7.417 -3.418 16.556 1.00 98.06 195 PRO A CA 1
ATOM 1429 C C . PRO A 1 195 ? -6.421 -2.611 17.384 1.00 98.06 195 PRO A C 1
ATOM 1431 O O . PRO A 1 195 ? -5.507 -3.170 17.995 1.00 98.06 195 PRO A O 1
ATOM 1434 N N . MET A 1 196 ? -6.619 -1.298 17.393 1.00 97.44 196 MET A N 1
ATOM 1435 C CA . MET A 1 196 ? -5.869 -0.353 18.215 1.00 97.44 196 MET A CA 1
ATOM 1436 C C . MET A 1 196 ? -6.665 -0.008 19.480 1.00 97.44 196 MET A C 1
ATOM 1438 O O . MET A 1 196 ? -7.901 -0.049 19.489 1.00 97.44 196 MET A O 1
ATOM 1442 N N . THR A 1 197 ? -5.958 0.310 20.559 1.00 96.31 197 THR A N 1
ATOM 1443 C CA . THR A 1 197 ? -6.529 0.829 21.805 1.00 96.31 197 THR A CA 1
ATOM 1444 C C . THR A 1 197 ? -7.078 2.238 21.596 1.00 96.31 197 THR A C 1
ATOM 1446 O O . THR A 1 197 ? -6.807 2.871 20.585 1.00 96.31 197 THR A O 1
ATOM 1449 N N . ALA A 1 198 ? -7.858 2.756 22.546 1.00 96.25 198 ALA A N 1
ATOM 1450 C CA . ALA A 1 198 ? -8.291 4.150 22.485 1.00 96.25 198 ALA A CA 1
ATOM 1451 C C . ALA A 1 198 ? -7.080 5.103 22.499 1.00 96.25 198 ALA A C 1
ATOM 1453 O O . ALA A 1 198 ? -6.167 4.918 23.303 1.00 96.25 198 ALA A O 1
ATOM 1454 N N . GLY A 1 199 ? -7.085 6.126 21.643 1.00 95.38 199 GLY A N 1
ATOM 1455 C CA . GLY A 1 199 ? -5.945 7.030 21.488 1.00 95.38 199 GLY A CA 1
ATOM 1456 C C . GLY A 1 199 ? -5.745 7.539 20.064 1.00 95.38 199 GLY A C 1
ATOM 1457 O O . GLY A 1 199 ? -6.616 7.413 19.205 1.00 95.38 199 GLY A O 1
ATOM 1458 N N . THR A 1 200 ? -4.591 8.166 19.832 1.00 97.00 200 THR A N 1
ATOM 1459 C CA . THR A 1 200 ? -4.132 8.569 18.497 1.00 97.00 200 THR A CA 1
ATOM 1460 C C . THR A 1 200 ? -2.922 7.734 18.125 1.00 97.00 200 THR A C 1
ATOM 1462 O O . THR A 1 200 ? -1.941 7.733 18.862 1.00 97.00 200 THR A O 1
ATOM 1465 N N . HIS A 1 201 ? -2.998 7.085 16.970 1.00 97.56 201 HIS A N 1
ATOM 1466 C CA . HIS A 1 201 ? -1.966 6.208 16.440 1.00 97.56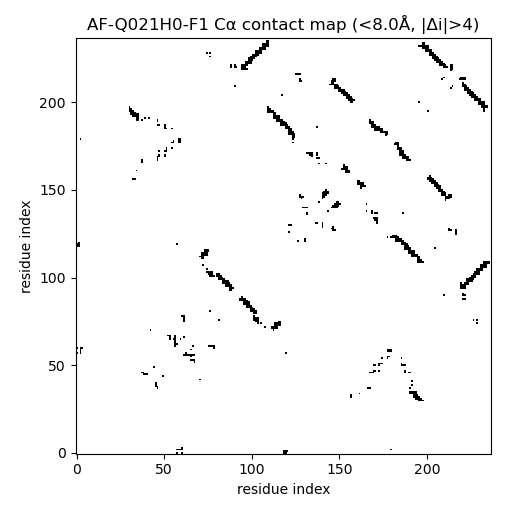 201 HIS A CA 1
ATOM 1467 C C . HIS A 1 201 ? -1.460 6.734 15.102 1.00 97.56 201 HIS A C 1
ATOM 1469 O O . HIS A 1 201 ? -2.218 7.331 14.327 1.00 97.56 201 HIS A O 1
ATOM 1475 N N . LEU A 1 202 ? -0.186 6.488 14.819 1.00 98.00 202 LEU A N 1
ATOM 1476 C CA . LEU A 1 202 ? 0.426 6.770 13.527 1.00 98.00 202 LEU A CA 1
ATOM 1477 C C . LEU A 1 202 ? 0.740 5.461 12.816 1.00 98.00 202 LEU A C 1
ATOM 1479 O O . LEU A 1 202 ? 1.482 4.630 13.332 1.00 98.00 202 LEU A O 1
ATOM 1483 N N . VAL A 1 203 ? 0.222 5.314 11.599 1.00 98.38 203 VAL A N 1
ATOM 1484 C CA . VAL A 1 203 ? 0.544 4.196 10.708 1.00 98.38 203 VAL A CA 1
ATOM 1485 C C . VAL A 1 203 ? 1.265 4.753 9.499 1.00 98.38 203 VAL A C 1
ATOM 1487 O O . VAL A 1 203 ? 0.670 5.478 8.710 1.00 98.38 203 VAL A O 1
ATOM 1490 N N . THR A 1 204 ? 2.542 4.432 9.342 1.00 98.56 204 THR A N 1
ATOM 1491 C CA . THR A 1 204 ? 3.326 4.837 8.174 1.00 98.56 204 THR A CA 1
ATOM 1492 C C . THR A 1 204 ? 3.625 3.636 7.297 1.00 98.56 204 THR A C 1
ATOM 1494 O O . THR A 1 204 ? 4.097 2.622 7.795 1.00 98.56 204 THR A O 1
ATOM 1497 N N . ILE A 1 205 ? 3.387 3.762 5.996 1.00 98.19 205 ILE A N 1
ATOM 1498 C CA . ILE A 1 205 ? 3.926 2.855 4.981 1.00 98.19 205 ILE A CA 1
ATOM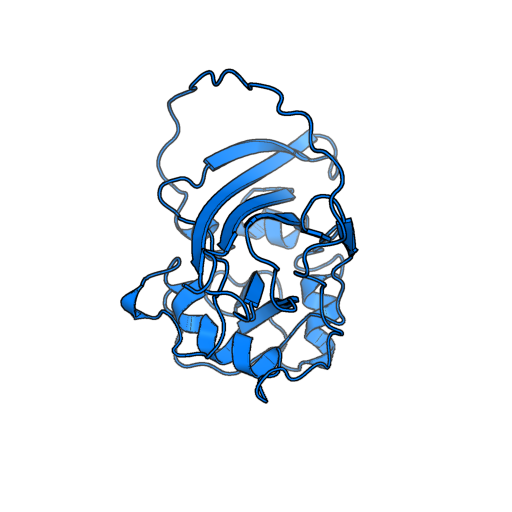 1499 C C . ILE A 1 205 ? 5.072 3.559 4.270 1.00 98.19 205 ILE A C 1
ATOM 1501 O O . ILE A 1 205 ? 4.995 4.763 4.009 1.00 98.19 205 ILE A O 1
ATOM 1505 N N . GLN A 1 206 ? 6.130 2.822 3.959 1.00 98.19 206 GLN A N 1
ATOM 1506 C CA . GLN A 1 206 ? 7.199 3.324 3.108 1.00 98.19 206 GLN A CA 1
ATOM 1507 C C . GLN A 1 206 ? 7.829 2.200 2.296 1.00 98.19 206 GLN A C 1
ATOM 1509 O O . GLN A 1 206 ? 7.788 1.051 2.725 1.00 98.19 206 GLN A O 1
ATOM 1514 N N . GLY A 1 207 ? 8.409 2.538 1.152 1.00 97.44 207 GLY A N 1
ATOM 1515 C CA . GLY A 1 207 ? 9.104 1.604 0.272 1.00 97.44 207 GLY A CA 1
ATOM 1516 C C . GLY A 1 207 ? 9.645 2.308 -0.964 1.00 97.44 207 GLY A C 1
ATOM 1517 O O . GLY A 1 207 ? 9.432 3.507 -1.146 1.00 97.44 207 GLY A O 1
ATOM 1518 N N . GLU A 1 208 ? 10.354 1.560 -1.800 1.00 97.06 208 GLU A N 1
ATOM 1519 C CA . GLU A 1 208 ? 10.887 2.043 -3.070 1.00 97.06 208 GLU A CA 1
ATOM 1520 C C . GLU A 1 208 ? 10.583 1.034 -4.178 1.00 97.06 208 GLU A C 1
ATOM 1522 O O . GLU A 1 208 ? 10.661 -0.180 -3.984 1.00 97.06 208 GLU A O 1
ATOM 1527 N N . ILE A 1 209 ? 10.273 1.559 -5.355 1.00 95.69 209 ILE A N 1
ATOM 1528 C CA . ILE A 1 209 ? 10.232 0.841 -6.625 1.00 95.69 209 ILE A CA 1
ATOM 1529 C C . ILE A 1 209 ? 11.325 1.455 -7.492 1.00 95.69 209 ILE A C 1
ATOM 1531 O O . ILE A 1 209 ? 11.348 2.671 -7.677 1.00 95.69 209 ILE A O 1
ATOM 1535 N N . ALA A 1 210 ? 12.225 0.650 -8.042 1.00 93.94 210 ALA A N 1
ATOM 1536 C CA . ALA A 1 210 ? 13.302 1.163 -8.880 1.00 93.94 210 ALA A CA 1
ATOM 1537 C C . ALA A 1 210 ? 13.683 0.118 -9.909 1.00 93.94 210 ALA A C 1
ATOM 1539 O O . ALA A 1 210 ? 14.279 -0.870 -9.538 1.00 93.94 210 ALA A O 1
ATOM 1540 N N . SER A 1 211 ? 13.388 0.295 -11.191 1.00 89.94 211 SER A N 1
ATOM 1541 C CA . SER A 1 211 ? 13.800 -0.678 -12.206 1.00 89.94 211 SER A CA 1
ATOM 1542 C C . SER A 1 211 ? 13.963 -0.029 -13.572 1.00 89.94 211 SER A C 1
ATOM 1544 O O . SER A 1 211 ? 13.457 1.066 -13.833 1.00 89.94 211 SER A O 1
ATOM 1546 N N . ASN A 1 212 ? 14.619 -0.739 -14.491 1.00 89.06 212 ASN A N 1
ATOM 1547 C CA . ASN A 1 212 ? 14.688 -0.289 -15.877 1.00 89.06 212 ASN A CA 1
ATOM 1548 C C . ASN A 1 212 ? 13.303 -0.283 -16.549 1.00 89.06 212 ASN A C 1
ATOM 1550 O O . ASN A 1 212 ? 13.015 0.602 -17.347 1.00 89.06 212 ASN A O 1
ATOM 1554 N N . SER A 1 213 ? 12.420 -1.227 -16.213 1.00 87.94 213 SER A N 1
ATOM 1555 C CA . SER A 1 213 ? 11.060 -1.267 -16.765 1.00 87.94 213 SER A CA 1
ATOM 1556 C C . SER A 1 213 ? 10.214 -0.084 -16.281 1.00 87.94 213 SER A C 1
ATOM 1558 O O . SER A 1 213 ? 9.458 0.493 -17.061 1.00 87.94 213 SER A O 1
ATOM 1560 N N . VAL A 1 214 ? 10.400 0.350 -15.032 1.00 85.75 214 VAL A N 1
ATOM 1561 C CA . VAL A 1 214 ? 9.786 1.567 -14.478 1.00 85.75 214 VAL A CA 1
ATOM 1562 C C . VAL A 1 214 ? 10.352 2.811 -15.157 1.00 85.75 214 VAL A C 1
ATOM 1564 O O . VAL A 1 214 ? 9.574 3.677 -15.563 1.00 85.75 214 VAL A O 1
ATOM 1567 N N . LEU A 1 215 ? 11.669 2.875 -15.375 1.00 87.25 215 LEU A N 1
ATOM 1568 C CA . LEU A 1 215 ? 12.304 3.954 -16.136 1.00 87.25 215 LEU A CA 1
ATOM 1569 C C . LEU A 1 215 ? 11.746 4.054 -17.556 1.00 87.25 215 LEU A C 1
ATOM 1571 O O . LEU A 1 215 ? 11.400 5.145 -17.998 1.00 87.25 215 LEU A O 1
ATOM 1575 N N . LEU A 1 216 ? 11.609 2.933 -18.261 1.00 86.88 216 LEU A N 1
ATOM 1576 C CA . LEU A 1 216 ? 11.050 2.915 -19.612 1.00 86.88 216 LEU A CA 1
ATOM 1577 C C . LEU A 1 216 ? 9.569 3.318 -19.634 1.00 86.88 216 LEU A C 1
ATOM 1579 O O . LEU A 1 216 ? 9.143 4.011 -20.555 1.00 86.88 216 LEU A O 1
ATOM 1583 N N . ALA A 1 217 ? 8.789 2.911 -18.629 1.00 85.00 217 ALA A N 1
ATOM 1584 C CA . ALA A 1 217 ? 7.360 3.205 -18.561 1.00 85.00 217 ALA A CA 1
ATOM 1585 C C . ALA A 1 217 ? 7.045 4.640 -18.100 1.00 85.00 217 ALA A C 1
ATOM 1587 O O . ALA A 1 217 ? 6.022 5.196 -18.496 1.00 85.00 217 ALA A O 1
ATOM 1588 N N . THR A 1 218 ? 7.891 5.233 -17.251 1.00 85.75 218 THR A N 1
ATOM 1589 C CA . THR A 1 218 ? 7.581 6.490 -16.537 1.00 85.75 218 THR A CA 1
ATOM 1590 C C . THR A 1 218 ? 8.603 7.607 -16.740 1.00 85.75 218 THR A C 1
ATOM 1592 O O . THR A 1 218 ? 8.316 8.760 -16.429 1.00 85.75 218 THR A O 1
ATOM 1595 N N . GLY A 1 219 ? 9.802 7.292 -17.232 1.00 90.62 219 GLY A N 1
ATOM 1596 C CA . GLY A 1 219 ? 10.945 8.207 -17.250 1.00 90.62 219 GLY A CA 1
ATOM 1597 C C . GLY A 1 219 ? 11.651 8.370 -15.896 1.00 90.62 219 GLY A C 1
ATOM 1598 O O . GLY A 1 219 ? 12.587 9.163 -15.807 1.00 90.62 219 GLY A O 1
ATOM 1599 N N . LEU A 1 220 ? 11.241 7.635 -14.854 1.00 92.44 220 LEU A N 1
ATOM 1600 C CA . LEU A 1 220 ? 11.802 7.715 -13.501 1.00 92.44 220 LEU A CA 1
ATOM 1601 C C . LEU A 1 220 ? 12.651 6.484 -13.167 1.00 92.44 220 LEU A C 1
ATOM 1603 O O . LEU A 1 220 ? 12.221 5.351 -13.349 1.00 92.44 220 LEU A O 1
ATOM 1607 N N . SER A 1 221 ? 13.843 6.700 -12.617 1.00 94.19 221 SER A N 1
ATOM 1608 C CA . SER A 1 221 ? 14.741 5.634 -12.155 1.00 94.19 221 SER A CA 1
ATOM 1609 C C . SER A 1 221 ? 14.274 4.984 -10.850 1.00 94.19 221 SER A C 1
ATOM 1611 O O . SER A 1 221 ? 14.544 3.810 -10.620 1.00 94.19 221 SER A O 1
ATOM 1613 N N . CYS A 1 222 ? 13.584 5.740 -9.994 1.00 95.12 222 CYS A N 1
ATOM 1614 C CA . CYS A 1 222 ? 13.033 5.254 -8.735 1.00 95.12 222 CYS A CA 1
ATOM 1615 C C . CYS A 1 222 ? 11.814 6.074 -8.302 1.00 95.12 222 CYS A C 1
ATOM 1617 O O . CYS A 1 222 ? 11.685 7.264 -8.612 1.00 95.12 222 CYS A O 1
ATOM 1619 N N . ILE A 1 223 ? 10.931 5.425 -7.557 1.00 95.62 223 ILE A N 1
ATOM 1620 C CA . ILE A 1 223 ? 9.755 6.002 -6.922 1.00 95.62 223 ILE A CA 1
ATOM 1621 C C . ILE A 1 223 ? 9.796 5.559 -5.463 1.00 95.62 223 ILE A C 1
ATOM 1623 O O . ILE A 1 223 ? 9.637 4.374 -5.173 1.00 95.62 223 ILE A O 1
ATOM 1627 N N . ASP A 1 224 ? 9.990 6.514 -4.560 1.00 96.56 224 ASP A N 1
ATOM 1628 C CA . ASP A 1 224 ? 9.796 6.293 -3.132 1.00 96.56 224 ASP A CA 1
ATOM 1629 C C . ASP A 1 224 ? 8.357 6.591 -2.764 1.00 96.56 224 ASP A C 1
ATOM 1631 O O . ASP A 1 224 ? 7.737 7.533 -3.265 1.00 96.56 224 ASP A O 1
ATOM 1635 N N . GLU A 1 225 ? 7.859 5.837 -1.803 1.00 96.50 225 GLU A N 1
ATOM 1636 C CA . GLU A 1 225 ? 6.543 6.028 -1.234 1.00 96.50 225 GLU A CA 1
ATOM 1637 C C . GLU A 1 225 ? 6.702 6.243 0.269 1.00 96.50 225 GLU A C 1
ATOM 1639 O O . GLU A 1 225 ? 7.454 5.529 0.932 1.00 96.50 225 GLU A O 1
ATOM 1644 N N . LYS A 1 226 ? 6.008 7.244 0.818 1.00 97.94 226 LYS A N 1
ATOM 1645 C CA . LYS A 1 226 ? 5.907 7.455 2.265 1.00 97.94 226 LYS A CA 1
ATOM 1646 C C . LYS A 1 226 ? 4.560 8.058 2.632 1.00 97.94 226 LYS A C 1
ATOM 1648 O O . LYS A 1 226 ? 4.362 9.266 2.521 1.00 97.94 226 LYS A O 1
ATOM 1653 N N . PHE A 1 227 ? 3.642 7.235 3.116 1.00 98.19 227 PHE A N 1
ATOM 1654 C CA . PHE A 1 227 ? 2.329 7.700 3.560 1.00 98.19 227 PHE A CA 1
ATOM 1655 C C . PHE A 1 227 ? 2.184 7.501 5.055 1.00 98.19 227 PHE A C 1
ATOM 1657 O O . PHE A 1 227 ? 2.407 6.400 5.541 1.00 98.19 227 PHE A O 1
ATOM 1664 N N . THR A 1 228 ? 1.777 8.548 5.769 1.00 98.38 228 THR A N 1
ATOM 1665 C CA . THR A 1 228 ? 1.501 8.494 7.207 1.00 98.38 228 THR A CA 1
ATOM 1666 C C . THR A 1 228 ? 0.024 8.772 7.450 1.00 98.38 228 THR A C 1
ATOM 1668 O O . THR A 1 228 ? -0.495 9.840 7.130 1.00 98.38 228 THR A O 1
ATOM 1671 N N . TYR A 1 229 ? -0.664 7.800 8.033 1.00 98.44 229 TYR A N 1
ATOM 1672 C CA . TYR A 1 229 ? -2.059 7.884 8.432 1.00 98.44 229 TYR A CA 1
ATOM 1673 C C . TYR A 1 229 ? -2.157 8.159 9.928 1.00 98.44 229 TYR A C 1
ATOM 1675 O O . TYR A 1 229 ? -1.437 7.557 10.725 1.00 98.44 229 TYR A O 1
ATOM 1683 N N . THR A 1 230 ? -3.096 9.021 10.302 1.00 98.38 230 THR A N 1
ATOM 1684 C CA . THR A 1 230 ? -3.453 9.254 11.704 1.00 98.38 230 THR A CA 1
ATOM 1685 C C . THR A 1 230 ? -4.735 8.494 12.002 1.00 98.38 230 THR A C 1
ATOM 1687 O O . THR A 1 230 ? -5.761 8.749 11.373 1.00 98.38 230 THR A O 1
ATOM 1690 N N . VAL A 1 231 ? -4.711 7.579 12.966 1.00 98.38 231 VAL A N 1
ATOM 1691 C CA . VAL A 1 231 ? -5.895 6.829 13.401 1.00 98.38 231 VAL A CA 1
ATOM 1692 C C . VAL A 1 231 ? -6.296 7.299 14.793 1.00 98.38 231 VAL A C 1
ATOM 1694 O O . VAL A 1 231 ? -5.555 7.129 15.755 1.00 98.38 231 VAL A O 1
ATOM 1697 N N . GLN A 1 232 ? -7.475 7.900 14.903 1.00 98.00 232 GLN A N 1
ATOM 1698 C CA . GLN A 1 232 ? -8.077 8.324 16.162 1.00 98.00 232 GLN A CA 1
ATOM 1699 C C . GLN A 1 232 ? -9.111 7.287 16.597 1.00 98.00 232 GLN A C 1
ATOM 1701 O O . GLN A 1 232 ? -10.192 7.186 16.013 1.00 98.00 232 GLN A O 1
ATOM 1706 N N . VAL A 1 233 ? -8.783 6.515 17.627 1.00 97.75 233 VAL A N 1
ATOM 1707 C CA . VAL A 1 233 ? -9.684 5.529 18.224 1.00 97.75 233 VAL A CA 1
ATOM 1708 C C . VAL A 1 233 ? -10.413 6.191 19.387 1.00 97.75 233 VAL A C 1
ATOM 1710 O O . VAL A 1 233 ? -9.835 6.449 20.444 1.00 97.75 233 VAL A O 1
ATOM 1713 N N . VAL A 1 234 ? -11.693 6.493 19.184 1.00 96.81 234 VAL A N 1
ATOM 1714 C CA . VAL A 1 234 ? -12.512 7.210 20.169 1.00 96.81 234 VAL A CA 1
ATOM 1715 C C . VAL A 1 234 ? -12.997 6.227 21.240 1.00 96.81 234 VAL A C 1
ATOM 1717 O O . VAL A 1 234 ? -13.515 5.175 20.871 1.00 96.81 234 VAL A O 1
ATOM 1720 N N . PRO A 1 235 ? -12.868 6.517 22.549 1.00 93.38 235 PRO A N 1
ATOM 1721 C CA . PRO A 1 235 ? -13.402 5.658 23.606 1.00 93.38 235 PRO A CA 1
ATOM 1722 C C . PRO A 1 235 ? -14.894 5.342 23.419 1.00 93.38 235 PRO A C 1
ATOM 1724 O O . PRO A 1 235 ? -15.663 6.181 22.953 1.00 93.38 235 PRO A O 1
ATOM 1727 N N . SER A 1 236 ? -15.315 4.134 23.804 1.00 86.88 236 SER A N 1
ATOM 1728 C CA . SER A 1 236 ? -16.747 3.821 23.906 1.00 86.88 236 SER A CA 1
ATOM 1729 C C . SER A 1 236 ? -17.296 4.461 25.182 1.00 86.88 236 SER A C 1
ATOM 1731 O O . SER A 1 236 ? -16.743 4.222 26.255 1.00 86.88 236 SER A O 1
ATOM 1733 N N . HIS A 1 237 ? -18.320 5.302 25.044 1.00 73.69 237 HIS A N 1
ATOM 1734 C CA . HIS A 1 237 ? -19.086 5.849 26.167 1.00 73.69 237 HIS A CA 1
ATOM 1735 C C . HIS A 1 237 ? -20.056 4.815 26.738 1.00 73.69 237 HIS A C 1
ATOM 1737 O O . HIS A 1 237 ? -20.564 3.992 25.939 1.00 73.69 237 HIS A O 1
#

Solvent-accessible surface area (backbone atoms only — not comparable to full-atom values): 12978 Å² total; per-residue (Å²): 85,65,52,53,61,77,66,64,84,74,92,84,90,84,93,79,91,80,86,83,82,88,75,86,80,75,90,63,80,83,52,52,46,46,77,51,62,62,84,48,46,70,98,76,45,40,56,50,56,50,39,48,50,38,44,51,12,48,34,50,65,60,39,73,93,40,58,61,94,60,93,48,53,69,56,64,68,37,74,93,63,47,46,76,42,84,40,75,19,78,58,58,77,77,23,49,20,34,38,40,34,33,26,38,80,46,81,46,56,58,71,48,34,35,33,37,69,72,46,52,49,57,55,26,62,84,52,62,61,77,75,58,94,44,49,86,46,35,46,52,44,40,50,27,71,68,23,37,20,41,41,80,32,32,42,28,43,76,79,51,74,41,82,56,59,65,73,33,52,20,29,56,32,76,49,74,69,30,67,59,56,55,16,42,38,37,33,27,35,42,47,43,28,44,35,38,47,67,45,80,44,44,43,32,42,35,31,35,36,42,16,67,28,40,23,73,73,69,72,29,24,25,42,35,41,41,36,47,30,40,40,35,22,46,74,85,130

Organism: Solibacter usitatus (strain Ellin6076) (NCBI:txid234267)

Radius of gyration: 17.71 Å; Cα contacts (8 Å, |Δi|>4): 510; chains: 1; bounding box: 43×44×46 Å